Protein AF-0000000074036334 (afdb_homodimer)

Foldseek 3Di:
DDDDPVNCVLVVNDDFQWQDDDPFWTKGADPDDPAPGKIKIATPDWAQFCVCVVVDDPVNVVVSVVRVVVSCVSVVFVPPHWDWDWADDVVSPDDGRTTIIITHGDDDDDPPPD/DDDDPVNCVLVVNDDFQWQDDDPFWTKGADPDDPAPGKIKIATPDWAQFCVCVVVDDPVNVVVSVVRVVVSCVSVVFVPPHWDWDWADDVVSPDDGRTTIIITHGDDDDDPPPD

Nearest PDB structures (foldseek):
  6d6j-assembly1_A  TM=9.407E-01  e=6.449E-11  Legionella pneumophila subsp. pneumophila str. Philadelphia 1
  3n1s-assembly1_B  TM=8.755E-01  e=3.367E-11  Escherichia coli
  3n1t-assembly2_E  TM=8.737E-01  e=5.092E-11  Escherichia coli
  5uvm-assembly1_A  TM=9.227E-01  e=1.762E-09  Acetivibrio thermocellus DSM 1313
  4egu-assembly1_B  TM=9.080E-01  e=1.312E-09  Clostridioides difficile 630

Secondary structure (DSSP, 8-state):
----HHHHHHTTSS---EEEE-SSEEEEE-SS-SSSEEEEEEESS--S-GGGGGGS-HHHHHHHHHHHHHHHHHTT-TTT-EEEEEEESTTTT--SSS--EEEEESS---SS--/----HHHHHHTTSS---EEEE-SSEEEEE-SS-SSSEEEEEEESS--S-GGGGGGS-HHHHHHHHHHHHHHHHHTT-TTT-EEEEEEESTTTT--SSS--EEEEESSPPPSS--

Structure (mmCIF, N/CA/C/O backbone):
data_AF-0000000074036334-model_v1
#
loop_
_entity.id
_entity.type
_entity.pdbx_description
1 polymer 'Histidine triad (HIT) family protein'
#
loop_
_atom_site.group_PDB
_atom_site.id
_atom_site.type_symbol
_atom_site.label_atom_id
_atom_site.label_alt_id
_atom_site.label_comp_id
_atom_site.label_asym_id
_atom_site.label_entity_id
_atom_site.label_seq_id
_atom_site.pdbx_PDB_ins_code
_atom_site.Cartn_x
_atom_site.Cartn_y
_atom_site.Cartn_z
_atom_site.occupancy
_atom_site.B_iso_or_equiv
_atom_site.auth_seq_id
_atom_site.auth_comp_id
_atom_site.auth_asym_id
_atom_site.auth_atom_id
_atom_site.pdbx_PDB_model_num
ATOM 1 N N . MET A 1 1 ? -15.57 17.172 4.422 1 66.38 1 MET A N 1
ATOM 2 C CA . MET A 1 1 ? -14.664 16.453 5.324 1 66.38 1 MET A CA 1
ATOM 3 C C . MET A 1 1 ? -13.93 17.422 6.238 1 66.38 1 MET A C 1
ATOM 5 O O . MET A 1 1 ? -13.633 18.562 5.84 1 66.38 1 MET A O 1
ATOM 9 N N . GLU A 1 2 ? -13.805 16.984 7.453 1 87.06 2 GLU A N 1
ATOM 10 C CA . GLU A 1 2 ? -13.141 17.875 8.406 1 87.06 2 GLU A CA 1
ATOM 11 C C . GLU A 1 2 ? -11.656 18.016 8.094 1 87.06 2 GLU A C 1
ATOM 13 O O . GLU A 1 2 ? -11.031 17.078 7.582 1 87.06 2 GLU A O 1
ATOM 18 N N . GLU A 1 3 ? -11.211 19.203 8.234 1 94.56 3 GLU A N 1
ATOM 19 C CA . GLU A 1 3 ? -9.805 19.5 8.008 1 94.56 3 GLU A CA 1
ATOM 20 C C . GLU A 1 3 ? -8.906 18.672 8.922 1 94.56 3 GLU A C 1
ATOM 22 O O . GLU A 1 3 ? -9.211 18.516 10.109 1 94.56 3 GLU A O 1
ATOM 27 N N . THR A 1 4 ? -7.852 18.109 8.414 1 95.69 4 THR A N 1
ATOM 28 C CA . THR A 1 4 ? -6.898 17.328 9.195 1 95.69 4 THR A CA 1
ATOM 29 C C . THR A 1 4 ? -5.535 18.016 9.234 1 95.69 4 THR A C 1
ATOM 31 O O . THR A 1 4 ? -5.328 19.031 8.562 1 95.69 4 THR A O 1
ATOM 34 N N . LEU A 1 5 ? -4.664 17.469 10.031 1 95.19 5 LEU A N 1
ATOM 35 C CA . LEU A 1 5 ? -3.299 17.969 10.094 1 95.19 5 LEU A CA 1
ATOM 36 C C . LEU A 1 5 ? -2.641 17.922 8.719 1 95.19 5 LEU A C 1
ATOM 38 O O . LEU A 1 5 ? -1.867 18.828 8.367 1 95.19 5 LEU A O 1
ATOM 42 N N . PHE A 1 6 ? -3.012 16.969 7.902 1 96.81 6 PHE A N 1
ATOM 43 C CA . PHE A 1 6 ? -2.406 16.812 6.586 1 96.81 6 PHE A CA 1
ATOM 44 C C . PHE A 1 6 ? -2.822 17.938 5.656 1 96.81 6 PHE A C 1
ATOM 46 O O . PHE A 1 6 ? -2.02 18.422 4.855 1 96.81 6 PHE A O 1
ATOM 53 N N . ASP A 1 7 ? -4.043 18.312 5.777 1 97.19 7 ASP A N 1
ATOM 54 C CA . ASP A 1 7 ? -4.492 19.469 5.012 1 97.19 7 ASP A CA 1
ATOM 55 C C . ASP A 1 7 ? -3.621 20.688 5.301 1 97.19 7 ASP A C 1
ATOM 57 O O . ASP A 1 7 ? -3.256 21.422 4.383 1 97.19 7 ASP A O 1
ATOM 61 N N . ARG A 1 8 ? -3.336 20.812 6.531 1 97.31 8 ARG A N 1
ATOM 62 C CA . ARG A 1 8 ? -2.59 21.984 6.969 1 97.31 8 ARG A CA 1
ATOM 63 C C . ARG A 1 8 ? -1.126 21.891 6.547 1 97.31 8 ARG A C 1
ATOM 65 O O . ARG A 1 8 ? -0.498 22.906 6.234 1 97.31 8 ARG A O 1
ATOM 72 N N . ILE A 1 9 ? -0.591 20.734 6.574 1 97.12 9 ILE A N 1
ATOM 73 C CA . ILE A 1 9 ? 0.775 20.531 6.105 1 97.12 9 ILE A CA 1
ATOM 74 C C . ILE A 1 9 ? 0.859 20.828 4.609 1 97.12 9 ILE A C 1
ATOM 76 O O . ILE A 1 9 ? 1.763 21.531 4.164 1 97.12 9 ILE A O 1
ATOM 80 N N . ILE A 1 10 ? -0.124 20.344 3.822 1 96.62 10 ILE A N 1
ATOM 81 C CA . ILE A 1 10 ? -0.17 20.547 2.379 1 96.62 10 ILE A CA 1
ATOM 82 C C . ILE A 1 10 ? -0.289 22.047 2.074 1 96.62 10 ILE A C 1
ATOM 84 O O . ILE A 1 10 ? 0.348 22.547 1.146 1 96.62 10 ILE A O 1
ATOM 88 N N . ALA A 1 11 ? -0.965 22.766 2.896 1 96.25 11 ALA A N 1
ATOM 89 C CA . ALA A 1 11 ? -1.202 24.203 2.709 1 96.25 11 ALA A CA 1
ATOM 90 C C . ALA A 1 11 ? -0.049 25.031 3.275 1 96.25 11 ALA A C 1
ATOM 92 O O . ALA A 1 11 ? -0.05 26.25 3.174 1 96.25 11 ALA A O 1
ATOM 93 N N . ARG A 1 12 ? 0.875 24.453 3.883 1 96.38 12 ARG A N 1
ATOM 94 C CA . ARG A 1 12 ? 2.051 25.094 4.465 1 96.38 12 ARG A CA 1
ATOM 95 C C . ARG A 1 12 ? 1.671 25.938 5.676 1 96.38 12 ARG A C 1
ATOM 97 O O . ARG A 1 12 ? 2.32 26.938 5.965 1 96.38 12 ARG A O 1
ATOM 104 N N . GLU A 1 13 ? 0.616 25.5 6.273 1 97.19 13 GLU A N 1
ATOM 105 C CA . GLU A 1 13 ? 0.191 26.172 7.5 1 97.19 13 GLU A CA 1
ATOM 106 C C . GLU A 1 13 ? 0.858 25.547 8.727 1 97.19 13 GLU A C 1
ATOM 108 O O . GLU A 1 13 ? 0.936 26.172 9.781 1 97.19 13 GLU A O 1
ATOM 113 N N . LEU A 1 14 ? 1.23 24.344 8.742 1 96.81 14 LEU A N 1
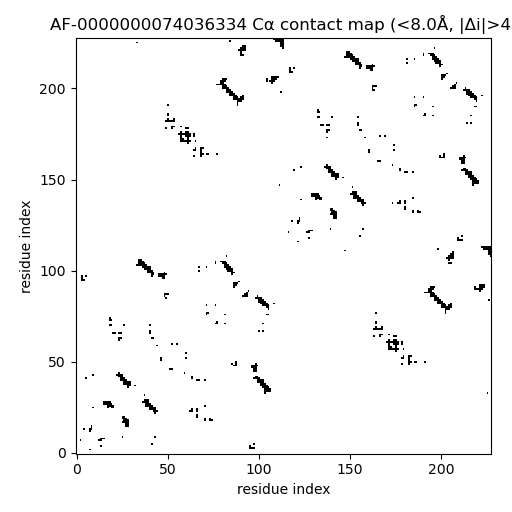ATOM 114 C CA . LEU A 1 14 ? 1.987 23.641 9.773 1 96.81 14 LEU A CA 1
ATOM 115 C C . LEU A 1 14 ? 3.332 23.172 9.227 1 96.81 14 LEU A C 1
ATOM 117 O O . LEU A 1 14 ? 3.426 22.75 8.07 1 96.81 14 LEU A O 1
ATOM 121 N N . PRO A 1 15 ? 4.273 23.312 10.125 1 96.5 15 PRO A N 1
ATOM 122 C CA . PRO A 1 15 ? 5.586 22.844 9.672 1 96.5 15 PRO A CA 1
ATOM 123 C C . PRO A 1 15 ? 5.664 21.328 9.57 1 96.5 15 PRO A C 1
ATOM 125 O O . PRO A 1 15 ? 5.004 20.625 10.344 1 96.5 15 PRO A O 1
ATOM 128 N N . ALA A 1 16 ? 6.43 20.781 8.656 1 97.44 16 ALA A N 1
ATOM 129 C CA . ALA A 1 16 ? 6.773 19.375 8.492 1 97.44 16 ALA A CA 1
ATOM 130 C C . ALA A 1 16 ? 8.148 19.219 7.848 1 97.44 16 ALA A C 1
ATOM 132 O O . ALA A 1 16 ? 8.609 20.109 7.141 1 97.44 16 ALA A O 1
ATOM 133 N N . ASP A 1 17 ? 8.828 18.156 8.172 1 98.31 17 ASP A N 1
ATOM 134 C CA . ASP A 1 17 ? 10.094 17.844 7.512 1 98.31 17 ASP A CA 1
ATOM 135 C C . ASP A 1 17 ? 9.852 17.203 6.141 1 98.31 17 ASP A C 1
ATOM 137 O O . ASP A 1 17 ? 9.93 15.984 5.992 1 98.31 17 ASP A O 1
ATOM 141 N N . ILE A 1 18 ? 9.602 18.078 5.145 1 98.62 18 ILE A N 1
ATOM 142 C CA . ILE A 1 18 ? 9.266 17.625 3.797 1 98.62 18 ILE A CA 1
ATOM 143 C C . ILE A 1 18 ? 10.508 17.094 3.102 1 98.62 18 ILE A C 1
ATOM 145 O O . ILE A 1 18 ? 11.531 17.781 3.033 1 98.62 18 ILE A O 1
ATOM 149 N N . VAL A 1 19 ? 10.367 15.93 2.543 1 98.81 19 VAL A N 1
ATOM 150 C CA . VAL A 1 19 ? 11.539 15.305 1.938 1 98.81 19 VAL A CA 1
ATOM 151 C C . VAL A 1 19 ? 11.336 15.172 0.43 1 98.81 19 VAL A C 1
ATOM 153 O O . VAL A 1 19 ? 12.289 14.914 -0.311 1 98.81 19 VAL A O 1
ATOM 156 N N . PHE A 1 20 ? 10.117 15.289 0.002 1 98.81 20 PHE A N 1
ATOM 157 C CA . PHE A 1 20 ? 9.781 15.227 -1.414 1 98.81 20 PHE A CA 1
ATOM 158 C C . PHE A 1 20 ? 8.422 15.859 -1.672 1 98.81 20 PHE A C 1
ATOM 160 O O . PHE A 1 20 ? 7.508 15.742 -0.851 1 98.81 20 PHE A O 1
ATOM 167 N N . GLU A 1 21 ? 8.281 16.562 -2.732 1 98.31 21 GLU A N 1
ATOM 168 C CA . GLU A 1 21 ? 6.961 17.031 -3.158 1 98.31 21 GLU A CA 1
ATOM 169 C C . GLU A 1 21 ? 6.926 17.297 -4.66 1 98.31 21 GLU A C 1
ATOM 171 O O . GLU A 1 21 ? 7.957 17.609 -5.262 1 98.31 21 GLU A O 1
ATOM 176 N N . ASN A 1 22 ? 5.852 17.094 -5.242 1 97.88 22 ASN A N 1
ATOM 177 C CA . ASN A 1 22 ? 5.547 17.516 -6.602 1 97.88 22 ASN A CA 1
ATOM 178 C C . ASN A 1 22 ? 4.102 18 -6.73 1 97.88 22 ASN A C 1
ATOM 180 O O . ASN A 1 22 ? 3.479 18.375 -5.738 1 97.88 22 ASN A O 1
ATOM 184 N N . ASP A 1 23 ? 3.561 18.047 -7.941 1 97.31 23 ASP A N 1
ATOM 185 C CA . ASP A 1 23 ? 2.229 18.594 -8.156 1 97.31 23 ASP A CA 1
ATOM 186 C C . ASP A 1 23 ? 1.148 17.672 -7.609 1 97.31 23 ASP A C 1
ATOM 188 O O . ASP A 1 23 ? -0.002 18.078 -7.434 1 97.31 23 ASP A O 1
ATOM 192 N N . GLN A 1 24 ? 1.544 16.469 -7.191 1 98 24 GLN A N 1
ATOM 193 C CA . GLN A 1 24 ? 0.513 15.477 -6.891 1 98 24 GLN A CA 1
ATOM 194 C C . GLN A 1 24 ? 0.594 15.023 -5.434 1 98 24 GLN A C 1
ATOM 196 O O . GLN A 1 24 ? -0.407 14.602 -4.852 1 98 24 GLN A O 1
ATOM 201 N N . VAL A 1 25 ? 1.843 15.117 -4.875 1 98.75 25 VAL A N 1
ATOM 202 C CA . VAL A 1 25 ? 1.982 14.562 -3.531 1 98.75 25 VAL A CA 1
ATOM 203 C C . VAL A 1 25 ? 2.918 15.445 -2.705 1 98.75 25 VAL A C 1
ATOM 205 O O . VAL A 1 25 ? 3.678 16.25 -3.26 1 98.75 25 VAL A O 1
ATOM 208 N N . VAL A 1 26 ? 2.748 15.32 -1.418 1 98.81 26 VAL A N 1
ATOM 209 C CA . VAL A 1 26 ? 3.695 15.82 -0.431 1 98.81 26 VAL A CA 1
ATOM 210 C C . VAL A 1 26 ? 4.16 14.68 0.471 1 98.81 26 VAL A C 1
ATOM 212 O O . VAL A 1 26 ? 3.348 13.875 0.928 1 98.81 26 VAL A O 1
ATOM 215 N N . ALA A 1 27 ? 5.461 14.547 0.688 1 98.94 27 ALA A N 1
ATOM 216 C CA . ALA A 1 27 ? 6.039 13.523 1.552 1 98.94 27 ALA A CA 1
ATOM 217 C C . ALA A 1 27 ? 6.84 14.148 2.689 1 98.94 27 ALA A C 1
ATOM 219 O O . ALA A 1 27 ? 7.645 15.055 2.461 1 98.94 27 ALA A O 1
ATOM 220 N N . PHE A 1 28 ? 6.605 13.672 3.863 1 98.88 28 PHE A N 1
ATOM 221 C CA . PHE A 1 28 ? 7.289 14.25 5.016 1 98.88 28 PHE A CA 1
ATOM 222 C C . PHE A 1 28 ? 7.559 13.18 6.07 1 98.88 28 PHE A C 1
ATOM 224 O O . PHE A 1 28 ? 6.875 12.156 6.117 1 98.88 28 PHE A O 1
ATOM 231 N N . ARG A 1 29 ? 8.555 13.383 6.887 1 98.81 29 ARG A N 1
ATOM 232 C CA . ARG A 1 29 ? 8.969 12.406 7.887 1 98.81 29 ARG A CA 1
ATOM 233 C C . ARG A 1 29 ? 7.953 12.328 9.023 1 98.81 29 ARG A C 1
ATOM 235 O O . ARG A 1 29 ? 7.445 13.352 9.484 1 98.81 29 ARG A O 1
ATOM 242 N N . ASP A 1 30 ? 7.656 11.133 9.375 1 98.31 30 ASP A N 1
ATOM 243 C CA . ASP A 1 30 ? 6.809 10.953 10.547 1 98.31 30 ASP A CA 1
ATOM 244 C C . ASP A 1 30 ? 7.512 11.43 11.812 1 98.31 30 ASP A C 1
ATOM 246 O O . ASP A 1 30 ? 8.703 11.18 12 1 98.31 30 ASP A O 1
ATOM 250 N N . ILE A 1 31 ? 6.852 12.023 12.648 1 96.69 31 ILE A N 1
ATOM 251 C CA . ILE A 1 31 ? 7.441 12.594 13.859 1 96.69 31 ILE A CA 1
ATOM 252 C C . ILE A 1 31 ? 7.629 11.5 14.906 1 96.69 31 ILE A C 1
ATOM 254 O O . ILE A 1 31 ? 8.344 11.703 15.891 1 96.69 31 ILE A O 1
ATOM 258 N N . ASN A 1 32 ? 6.938 10.383 14.867 1 97.25 32 ASN A N 1
ATOM 259 C CA . ASN A 1 32 ? 7.109 9.195 15.695 1 97.25 32 ASN A CA 1
ATOM 260 C C . ASN A 1 32 ? 7.543 7.992 14.867 1 97.25 32 ASN A C 1
ATOM 262 O O . ASN A 1 32 ? 6.797 7.023 14.734 1 97.25 32 ASN A O 1
ATOM 266 N N . PRO A 1 33 ? 8.734 8.008 14.438 1 98.38 33 PRO A N 1
ATOM 267 C CA . PRO A 1 33 ? 9.18 6.992 13.477 1 98.38 33 PRO A CA 1
ATOM 268 C C . PRO A 1 33 ? 9.148 5.578 14.055 1 98.38 33 PRO A C 1
ATOM 270 O O . PRO A 1 33 ? 9.523 5.375 15.211 1 98.38 33 PRO A O 1
ATOM 273 N N . GLN A 1 34 ? 8.656 4.637 13.273 1 98.44 34 GLN A N 1
ATOM 274 C CA . GLN A 1 34 ? 8.594 3.223 13.625 1 98.44 34 GLN A CA 1
ATOM 275 C C . GLN A 1 34 ? 9.727 2.439 12.969 1 98.44 34 GLN A C 1
ATOM 277 O O . GLN A 1 34 ? 9.797 1.217 13.102 1 98.44 34 GLN A O 1
ATOM 282 N N . ALA A 1 35 ? 10.594 3.029 12.195 1 98.38 35 ALA A N 1
ATOM 283 C CA . ALA A 1 35 ? 11.805 2.551 11.531 1 98.38 35 ALA A CA 1
ATOM 284 C C . ALA A 1 35 ? 12.789 3.693 11.297 1 98.38 35 ALA A C 1
ATOM 286 O O . ALA A 1 35 ? 12.43 4.867 11.414 1 98.38 35 ALA A O 1
ATOM 287 N N . PRO A 1 36 ? 14.062 3.389 10.977 1 98.56 36 PRO A N 1
ATOM 288 C CA . PRO A 1 36 ? 15.016 4.469 10.727 1 98.56 36 PRO A CA 1
ATOM 289 C C . PRO A 1 36 ? 14.531 5.449 9.656 1 98.56 36 PRO A C 1
ATOM 291 O O . PRO A 1 36 ? 14.781 6.652 9.766 1 98.56 36 PRO A O 1
ATOM 294 N N . VAL A 1 37 ? 13.922 4.941 8.672 1 98.75 37 VAL A N 1
ATOM 295 C CA . VAL A 1 37 ? 13.203 5.762 7.699 1 98.75 37 VAL A CA 1
ATOM 296 C C . VAL A 1 37 ? 11.703 5.512 7.832 1 98.75 37 VAL A C 1
ATOM 298 O O . VAL A 1 37 ? 11.242 4.375 7.703 1 98.75 37 VAL A O 1
ATOM 301 N N . HIS A 1 38 ? 11 6.445 8.188 1 98.94 38 HIS A N 1
ATOM 302 C CA . HIS A 1 38 ? 9.539 6.426 8.227 1 98.94 38 HIS A CA 1
ATOM 303 C C . HIS A 1 38 ? 8.961 7.73 7.691 1 98.94 38 HIS A C 1
ATOM 305 O O . HIS A 1 38 ? 8.977 8.75 8.383 1 98.94 38 HIS A O 1
ATOM 311 N N . VAL A 1 39 ? 8.484 7.699 6.523 1 98.94 39 VAL A N 1
ATOM 312 C CA . VAL A 1 39 ? 8.008 8.867 5.785 1 98.94 39 VAL A CA 1
ATOM 313 C C . VAL A 1 39 ? 6.559 8.656 5.363 1 98.94 39 VAL A C 1
ATOM 315 O O . VAL A 1 39 ? 6.18 7.555 4.957 1 98.94 39 VAL A O 1
ATOM 318 N N . LEU A 1 40 ? 5.766 9.648 5.48 1 98.94 40 LEU A N 1
ATOM 319 C CA . LEU A 1 40 ? 4.383 9.648 5.012 1 98.94 40 LEU A CA 1
ATOM 320 C C . LEU A 1 40 ? 4.27 10.32 3.648 1 98.94 40 LEU A C 1
ATOM 322 O O . LEU A 1 40 ? 4.809 11.406 3.439 1 98.94 40 LEU A O 1
ATOM 326 N N . VAL A 1 41 ? 3.664 9.695 2.732 1 98.94 41 VAL A N 1
ATOM 327 C CA . VAL A 1 41 ? 3.334 10.312 1.451 1 98.94 41 VAL A CA 1
ATOM 328 C C . VAL A 1 41 ? 1.833 10.578 1.375 1 98.94 41 VAL A C 1
ATOM 330 O O . VAL A 1 41 ? 1.025 9.656 1.523 1 98.94 41 VAL A O 1
ATOM 333 N N . VAL A 1 42 ? 1.466 11.828 1.085 1 98.75 42 VAL A N 1
ATOM 334 C CA . VAL A 1 42 ? 0.078 12.281 1.081 1 98.75 42 VAL A CA 1
ATOM 335 C C . VAL A 1 42 ? -0.259 12.906 -0.271 1 98.75 42 VAL A C 1
ATOM 337 O O . VAL A 1 42 ? 0.458 13.789 -0.75 1 98.75 42 VAL A O 1
ATOM 340 N N . PRO A 1 43 ? -1.355 12.422 -0.902 1 98.69 43 PRO A N 1
ATOM 341 C CA . PRO A 1 43 ? -1.758 13.102 -2.139 1 98.69 43 PRO A CA 1
ATOM 342 C C . PRO A 1 43 ? -2.4 14.461 -1.887 1 98.69 43 PRO A C 1
ATOM 344 O O . PRO A 1 43 ? -3.088 14.648 -0.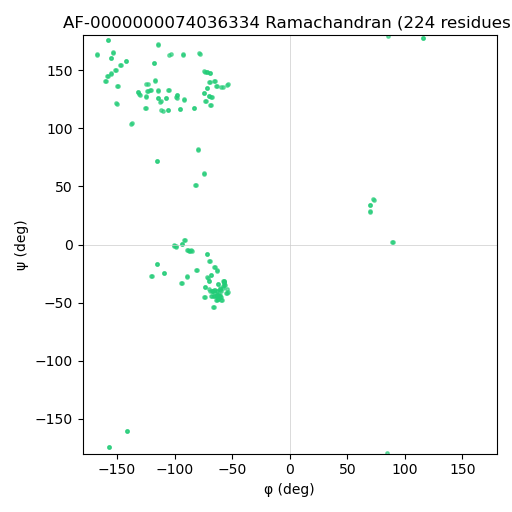88 1 98.69 43 PRO A O 1
ATOM 347 N N . ARG A 1 44 ? -2.193 15.367 -2.855 1 97.88 44 ARG A N 1
ATOM 348 C CA . ARG A 1 44 ? -2.838 16.672 -2.771 1 97.88 44 ARG A CA 1
ATOM 349 C C . ARG A 1 44 ? -4.336 16.562 -3.029 1 97.88 44 ARG A C 1
ATOM 351 O O . ARG A 1 44 ? -5.113 17.406 -2.576 1 97.88 44 ARG A O 1
ATOM 358 N N . THR A 1 45 ? -4.766 15.578 -3.795 1 97.31 45 THR A N 1
ATOM 359 C CA . THR A 1 45 ? -6.184 15.273 -3.961 1 97.31 45 THR A CA 1
ATOM 360 C C . THR A 1 45 ? -6.742 14.602 -2.709 1 97.31 45 THR A C 1
ATOM 362 O O . THR A 1 45 ? -6.258 13.547 -2.293 1 97.31 45 THR A O 1
ATOM 365 N N . ARG A 1 46 ? -7.766 15.188 -2.154 1 96.12 46 ARG A N 1
ATOM 366 C CA . ARG A 1 46 ? -8.328 14.703 -0.9 1 96.12 46 ARG A CA 1
ATOM 367 C C . ARG A 1 46 ? -9.031 13.359 -1.103 1 96.12 46 ARG A C 1
ATOM 369 O O . ARG A 1 46 ? -9.875 13.227 -1.99 1 96.12 46 ARG A O 1
ATOM 376 N N . MET A 1 47 ? -8.672 12.406 -0.303 1 96.69 47 MET A N 1
ATOM 377 C CA . MET A 1 47 ? -9.258 11.078 -0.184 1 96.69 47 MET A CA 1
ATOM 378 C C . MET A 1 47 ? -9.133 10.555 1.242 1 96.69 47 MET A C 1
ATOM 380 O O . MET A 1 47 ? -8.07 10.672 1.86 1 96.69 47 MET A O 1
ATOM 384 N N . GLN A 1 48 ? -10.141 10 1.716 1 96.69 48 GLN A N 1
ATOM 385 C CA . GLN A 1 48 ? -10.109 9.594 3.117 1 96.69 48 GLN A CA 1
ATOM 386 C C . GLN A 1 48 ? -9.234 8.359 3.311 1 96.69 48 GLN A C 1
ATOM 388 O O . GLN A 1 48 ? -8.523 8.242 4.312 1 96.69 48 GLN A O 1
ATOM 393 N N . SER A 1 49 ? -9.367 7.379 2.484 1 98.31 49 SER A N 1
ATOM 394 C CA . SER A 1 49 ? -8.617 6.129 2.553 1 98.31 49 SER A CA 1
ATOM 395 C C . SER A 1 49 ? -8.586 5.426 1.2 1 98.31 49 SER A C 1
ATOM 397 O O . SER A 1 49 ? -9.203 5.891 0.24 1 98.31 49 SER A O 1
ATOM 399 N N . ILE A 1 50 ? -7.863 4.344 1.139 1 98.5 50 ILE A N 1
ATOM 400 C CA . ILE A 1 50 ? -7.742 3.586 -0.102 1 98.5 50 ILE A CA 1
ATOM 401 C C . ILE A 1 50 ? -9.102 2.996 -0.483 1 98.5 50 ILE A C 1
ATOM 403 O O . ILE A 1 50 ? -9.344 2.699 -1.653 1 98.5 50 ILE A O 1
ATOM 407 N N . ALA A 1 51 ? -10.023 2.879 0.435 1 98.25 51 ALA A N 1
ATOM 408 C CA . ALA A 1 51 ? -11.359 2.344 0.179 1 98.25 51 ALA A CA 1
ATOM 409 C C . ALA A 1 51 ? -12.125 3.221 -0.812 1 98.25 51 ALA A C 1
ATOM 411 O O . ALA A 1 51 ? -13.039 2.748 -1.49 1 98.25 51 ALA A O 1
ATOM 412 N N . GLU A 1 52 ? -11.719 4.441 -0.928 1 97.69 52 GLU A N 1
ATOM 413 C CA . GLU A 1 52 ? -12.398 5.391 -1.801 1 97.69 52 GLU A CA 1
ATOM 414 C C . GLU A 1 52 ? -11.789 5.398 -3.199 1 97.69 52 GLU A C 1
ATOM 416 O O . GLU A 1 52 ? -12.188 6.195 -4.051 1 97.69 52 GLU A O 1
ATOM 421 N N . ALA A 1 53 ? -10.844 4.547 -3.438 1 98 53 ALA A N 1
ATOM 422 C CA . ALA A 1 53 ? -10.07 4.602 -4.676 1 98 53 ALA A CA 1
ATOM 423 C C . ALA A 1 53 ? -10.984 4.527 -5.898 1 98 53 ALA A C 1
ATOM 425 O O . ALA A 1 53 ? -10.734 5.195 -6.906 1 98 53 ALA A O 1
ATOM 426 N N . SER A 1 54 ? -12.055 3.771 -5.809 1 96.38 54 SER A N 1
ATOM 427 C CA . SER A 1 54 ? -12.93 3.566 -6.965 1 96.38 54 SER A CA 1
ATOM 428 C C . SER A 1 54 ? -13.68 4.844 -7.32 1 96.38 54 SER A C 1
ATOM 430 O O . SER A 1 54 ? -14.25 4.949 -8.406 1 96.38 54 SER A O 1
ATOM 432 N N . LYS A 1 55 ? -13.688 5.82 -6.418 1 97.62 55 LYS A N 1
ATOM 433 C CA . LYS A 1 55 ? -14.383 7.082 -6.645 1 97.62 55 LYS A CA 1
ATOM 434 C C . LYS A 1 55 ? -13.484 8.094 -7.344 1 97.62 55 LYS A C 1
ATOM 436 O O . LYS A 1 55 ? -13.93 9.18 -7.711 1 97.62 55 LYS A O 1
ATOM 441 N N . HIS A 1 56 ? -12.234 7.742 -7.555 1 98.25 56 HIS A N 1
ATOM 442 C CA . HIS A 1 56 ? -11.266 8.664 -8.133 1 98.25 56 HIS A CA 1
ATOM 443 C C . HIS A 1 56 ? -10.734 8.133 -9.461 1 98.25 56 HIS A C 1
ATOM 445 O O . HIS A 1 56 ? -10.766 6.93 -9.711 1 98.25 56 HIS A O 1
ATOM 451 N N . SER A 1 57 ? -10.242 9.008 -10.32 1 98.12 57 SER A N 1
ATOM 452 C CA . SER A 1 57 ? -9.734 8.602 -11.625 1 98.12 57 SER A CA 1
ATOM 453 C C . SER A 1 57 ? -8.438 7.797 -11.492 1 98.12 57 SER A C 1
ATOM 455 O O . SER A 1 57 ? -7.633 8.062 -10.594 1 98.12 57 SER A O 1
ATOM 457 N N . PRO A 1 58 ? -8.242 6.852 -12.422 1 98.19 58 PRO A N 1
ATOM 458 C CA . PRO A 1 58 ? -6.984 6.102 -12.406 1 98.19 58 PRO A CA 1
ATOM 459 C C . PRO A 1 58 ? -5.758 7.008 -12.508 1 98.19 58 PRO A C 1
ATOM 461 O O . PRO A 1 58 ? -4.711 6.707 -11.93 1 98.19 58 PRO A O 1
ATOM 464 N N . GLU A 1 59 ? -5.922 8.102 -13.227 1 98.19 59 GLU A N 1
ATOM 465 C CA . GLU A 1 59 ? -4.812 9.031 -13.406 1 98.19 59 GLU A CA 1
ATOM 466 C C . GLU A 1 59 ? -4.371 9.625 -12.07 1 98.19 59 GLU A C 1
ATOM 468 O O . GLU A 1 59 ? -3.174 9.695 -11.789 1 98.19 59 GLU A O 1
ATOM 473 N N . VAL A 1 60 ? -5.305 9.992 -11.281 1 98.31 60 VAL A N 1
ATOM 474 C CA . VAL A 1 60 ? -5.027 10.602 -9.984 1 98.31 60 VAL A CA 1
ATOM 475 C C . VAL A 1 60 ? -4.402 9.562 -9.047 1 98.31 60 VAL A C 1
ATOM 477 O O . VAL A 1 60 ? -3.396 9.844 -8.391 1 98.31 60 VAL A O 1
ATOM 480 N N . LEU A 1 61 ? -4.965 8.383 -9.047 1 98.75 61 LEU A N 1
ATOM 481 C CA . LEU A 1 61 ? -4.469 7.312 -8.188 1 98.75 61 LEU A CA 1
ATOM 482 C C . LEU A 1 61 ? -3.064 6.891 -8.602 1 98.75 61 LEU A C 1
ATOM 484 O O . LEU A 1 61 ? -2.203 6.668 -7.746 1 98.75 61 LEU A O 1
ATOM 488 N N . GLY A 1 62 ? -2.914 6.766 -9.906 1 98.81 62 GLY A N 1
ATOM 489 C CA . GLY A 1 62 ? -1.611 6.367 -10.414 1 98.81 62 GLY A CA 1
ATOM 490 C C . GLY A 1 62 ? -0.518 7.375 -10.102 1 98.81 62 GLY A C 1
ATOM 491 O O . GLY A 1 62 ? 0.613 6.992 -9.797 1 98.81 62 GLY A O 1
ATOM 492 N N . ALA A 1 63 ? -0.838 8.648 -10.211 1 98.62 63 ALA A N 1
ATOM 493 C CA . ALA A 1 63 ? 0.115 9.695 -9.859 1 98.62 63 ALA A CA 1
ATOM 494 C C . ALA A 1 63 ? 0.523 9.602 -8.391 1 98.62 63 ALA A C 1
ATOM 496 O O . ALA A 1 63 ? 1.68 9.859 -8.047 1 98.62 63 ALA A O 1
ATOM 497 N N . PHE A 1 64 ? -0.423 9.266 -7.555 1 98.81 64 PHE A N 1
ATOM 498 C CA . PHE A 1 64 ? -0.148 9.055 -6.137 1 98.81 64 PHE A CA 1
ATOM 499 C C . PHE A 1 64 ?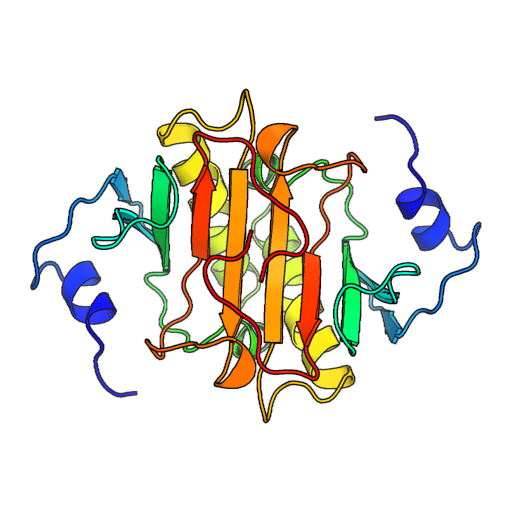 0.862 7.934 -5.945 1 98.81 64 PHE A C 1
ATOM 501 O O . PHE A 1 64 ? 1.85 8.094 -5.223 1 98.81 64 PHE A O 1
ATOM 508 N N . VAL A 1 65 ? 0.702 6.809 -6.66 1 98.88 65 VAL A N 1
ATOM 509 C CA . VAL A 1 65 ? 1.59 5.656 -6.562 1 98.88 65 VAL A CA 1
ATOM 510 C C . VAL A 1 65 ? 2.973 6.02 -7.098 1 98.88 65 VAL A C 1
ATOM 512 O O . VAL A 1 65 ? 3.99 5.633 -6.52 1 98.88 65 VAL A O 1
ATOM 515 N N . GLN A 1 66 ? 3.002 6.777 -8.18 1 98.88 66 GLN A N 1
ATOM 516 C CA . GLN A 1 66 ? 4.281 7.242 -8.703 1 98.88 66 GLN A CA 1
ATOM 517 C C . GLN A 1 66 ? 5.008 8.117 -7.684 1 98.88 66 GLN A C 1
ATOM 519 O O . GLN A 1 66 ? 6.223 7.996 -7.512 1 98.88 66 GLN A O 1
ATOM 524 N N . GLY A 1 67 ? 4.281 9.023 -7.035 1 98.81 67 GLY A N 1
ATOM 525 C CA . GLY A 1 67 ? 4.871 9.852 -5.996 1 98.81 67 GLY A CA 1
ATOM 526 C C . GLY A 1 67 ? 5.477 9.047 -4.859 1 98.81 6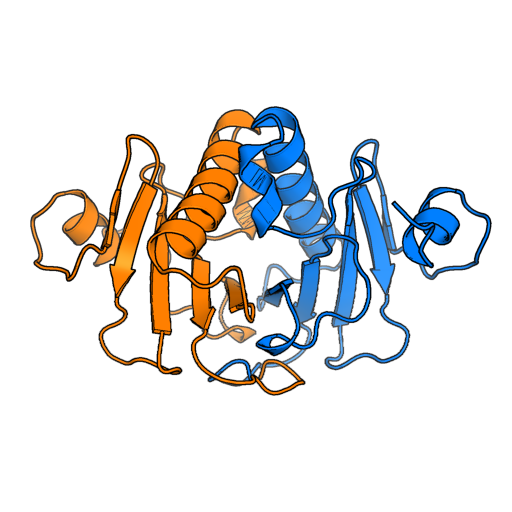7 GLY A C 1
ATOM 527 O O . GLY A 1 67 ? 6.52 9.414 -4.32 1 98.81 67 GLY A O 1
ATOM 528 N N . ILE A 1 68 ? 4.844 7.926 -4.508 1 98.88 68 ILE A N 1
ATOM 529 C CA . ILE A 1 68 ? 5.355 7.039 -3.469 1 98.88 68 ILE A CA 1
A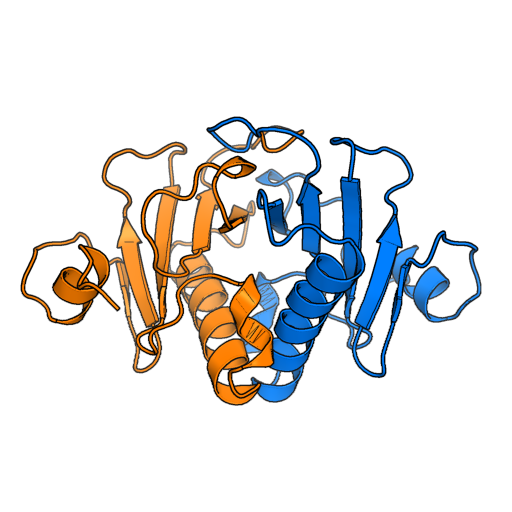TOM 530 C C . ILE A 1 68 ? 6.695 6.457 -3.902 1 98.88 68 ILE A C 1
ATOM 532 O O . ILE A 1 68 ? 7.672 6.496 -3.145 1 98.88 68 ILE A O 1
ATOM 536 N N . ALA A 1 69 ? 6.742 5.965 -5.133 1 98.75 69 ALA A N 1
ATOM 537 C CA . ALA A 1 69 ? 7.973 5.375 -5.66 1 98.75 69 ALA A CA 1
ATOM 538 C C . ALA A 1 69 ? 9.086 6.414 -5.742 1 98.75 69 ALA A C 1
ATOM 540 O O . ALA A 1 69 ? 10.234 6.133 -5.383 1 98.75 69 ALA A O 1
ATOM 541 N N . GLU A 1 70 ? 8.758 7.551 -6.195 1 98.75 70 GLU A N 1
ATOM 542 C CA . GLU A 1 70 ? 9.742 8.625 -6.34 1 98.75 70 GLU A CA 1
ATOM 543 C C . GLU A 1 70 ? 10.266 9.078 -4.984 1 98.75 70 GLU A C 1
ATOM 545 O O . GLU A 1 70 ? 11.445 9.406 -4.848 1 98.75 70 GLU A O 1
ATOM 550 N N . THR A 1 71 ? 9.391 9.148 -4.004 1 98.88 71 THR A N 1
ATOM 551 C CA . THR A 1 71 ? 9.82 9.477 -2.65 1 98.88 71 THR A CA 1
ATOM 552 C C . THR A 1 71 ? 10.844 8.469 -2.141 1 98.88 71 THR A C 1
ATOM 554 O O . THR A 1 71 ? 11.898 8.859 -1.632 1 98.88 71 THR A O 1
ATOM 557 N N . ALA A 1 72 ? 10.547 7.184 -2.305 1 98.81 72 ALA A N 1
ATOM 558 C CA . ALA A 1 72 ? 11.453 6.133 -1.857 1 98.81 72 ALA A CA 1
ATOM 559 C C . ALA A 1 72 ? 12.805 6.238 -2.568 1 98.81 72 ALA A C 1
ATOM 561 O O . ALA A 1 72 ? 13.852 6.027 -1.958 1 98.81 72 ALA A O 1
ATOM 562 N N . GLN A 1 73 ? 12.719 6.555 -3.838 1 98.38 73 GLN A N 1
ATOM 563 C CA . GLN A 1 73 ? 13.938 6.742 -4.621 1 98.38 73 GLN A CA 1
ATOM 564 C C . GLN A 1 73 ? 14.773 7.898 -4.074 1 98.38 73 GLN A C 1
ATOM 566 O O . GLN A 1 73 ? 15.992 7.777 -3.932 1 98.38 73 GLN A O 1
ATOM 571 N N . THR A 1 74 ? 14.117 9.008 -3.814 1 98.31 74 THR A N 1
ATOM 572 C CA . THR A 1 74 ? 14.773 10.195 -3.273 1 98.31 74 THR A CA 1
ATOM 573 C C . THR A 1 74 ? 15.469 9.875 -1.955 1 98.31 74 THR A C 1
ATOM 575 O O . THR A 1 74 ? 16.531 10.422 -1.659 1 98.31 74 THR A O 1
ATOM 578 N N . LEU A 1 75 ? 14.938 8.938 -1.179 1 98.44 75 LEU A N 1
ATOM 579 C CA . LEU A 1 75 ? 15.445 8.578 0.142 1 98.44 75 LEU A CA 1
ATOM 580 C C . LEU A 1 75 ? 16.531 7.512 0.036 1 98.44 75 LEU A C 1
ATOM 582 O O . LEU A 1 75 ? 17.109 7.113 1.045 1 98.44 75 LEU A O 1
ATOM 586 N N . GLY A 1 76 ? 16.75 7.027 -1.179 1 98.06 76 GLY A N 1
ATOM 587 C CA . GLY A 1 76 ? 17.797 6.043 -1.402 1 98.06 76 GLY A CA 1
ATOM 588 C C . GLY A 1 76 ? 17.438 4.668 -0.865 1 98.06 76 GLY A C 1
ATOM 589 O O . GLY A 1 76 ? 18.312 3.953 -0.36 1 98.06 76 GLY A O 1
ATOM 590 N N . LEU A 1 77 ? 16.219 4.234 -0.984 1 98.31 77 LEU A N 1
ATOM 591 C CA . LEU A 1 77 ? 15.773 3.006 -0.334 1 98.31 77 LEU A CA 1
ATOM 592 C C . LEU A 1 77 ? 15.773 1.838 -1.315 1 98.31 77 LEU A C 1
ATOM 594 O O . LEU A 1 77 ? 15.461 0.707 -0.942 1 98.31 77 LEU A O 1
ATOM 598 N N . GLU A 1 78 ? 16.109 2.055 -2.533 1 94.88 78 GLU A N 1
ATOM 599 C CA . GLU A 1 78 ? 15.922 1.067 -3.59 1 94.88 78 GLU A CA 1
ATOM 600 C C . GLU A 1 78 ? 16.875 -0.115 -3.424 1 94.88 78 GLU A C 1
ATOM 602 O O . GLU A 1 78 ? 16.547 -1.238 -3.812 1 94.88 78 GLU A O 1
ATOM 607 N N . GLU A 1 79 ? 18 0.135 -2.9 1 95.06 79 GLU A N 1
ATOM 608 C CA . GLU A 1 79 ? 19.031 -0.904 -2.832 1 95.06 79 GLU A CA 1
ATOM 609 C C . GLU A 1 79 ? 18.609 -2.033 -1.896 1 95.06 79 GLU A C 1
ATOM 611 O O . GLU A 1 79 ? 18.594 -3.201 -2.291 1 95.06 79 GLU A O 1
ATOM 616 N N . ASN A 1 80 ? 18.25 -1.713 -0.672 1 97.5 80 ASN A N 1
ATOM 617 C CA . ASN A 1 80 ? 17.922 -2.73 0.324 1 97.5 80 ASN A CA 1
ATOM 618 C C . ASN A 1 80 ? 16.422 -3.025 0.363 1 97.5 80 ASN A C 1
ATOM 620 O O . ASN A 1 80 ? 16.016 -4.145 0.68 1 97.5 80 ASN A O 1
ATOM 624 N N . GLY A 1 81 ? 15.664 -1.942 0.097 1 98.5 81 GLY A N 1
ATOM 625 C CA . GLY A 1 81 ? 14.227 -2.148 0.061 1 98.5 81 GLY A CA 1
ATOM 626 C C . GLY A 1 81 ? 13.484 -1.392 1.149 1 98.5 81 GLY A C 1
ATOM 627 O O . GLY A 1 81 ? 14.094 -0.641 1.913 1 98.5 81 GLY A O 1
ATOM 628 N N . TYR A 1 82 ? 12.18 -1.496 1.14 1 98.88 82 TYR A N 1
ATOM 629 C CA . TYR A 1 82 ? 11.273 -0.779 2.033 1 98.88 82 TYR A CA 1
ATOM 630 C C . TYR A 1 82 ? 9.867 -1.361 1.969 1 98.88 82 TYR A C 1
ATOM 632 O O . TYR A 1 82 ? 9.57 -2.182 1.099 1 98.88 82 TYR A O 1
ATOM 640 N N . ARG A 1 83 ? 9.086 -1.044 2.912 1 98.88 83 ARG A N 1
ATOM 641 C CA . ARG A 1 83 ? 7.688 -1.452 2.99 1 98.88 83 ARG A CA 1
ATOM 642 C C . ARG A 1 83 ? 6.758 -0.248 2.887 1 98.88 83 ARG A C 1
ATOM 644 O O . ARG A 1 83 ? 7.027 0.801 3.477 1 98.88 83 ARG A O 1
ATOM 651 N N . VAL A 1 84 ? 5.73 -0.308 2.061 1 98.94 84 VAL A N 1
ATOM 652 C CA . VAL A 1 84 ? 4.676 0.697 1.985 1 98.94 84 VAL A CA 1
ATOM 653 C C . VAL A 1 84 ? 3.404 0.162 2.641 1 98.94 84 VAL A C 1
ATOM 655 O O . VAL A 1 84 ? 2.99 -0.97 2.373 1 98.94 84 VAL A O 1
ATOM 658 N N . VAL A 1 85 ? 2.756 0.954 3.502 1 98.94 85 VAL A N 1
ATOM 659 C CA . VAL A 1 85 ? 1.589 0.515 4.262 1 98.94 85 VAL A CA 1
ATOM 660 C C . VAL A 1 85 ? 0.478 1.558 4.148 1 98.94 85 VAL A C 1
ATOM 662 O O . VAL A 1 85 ? 0.73 2.758 4.273 1 98.94 85 VAL A O 1
ATOM 665 N N . PHE A 1 86 ? -0.721 1.152 3.848 1 98.88 86 PHE A N 1
ATOM 666 C CA . PHE A 1 86 ? -1.941 1.942 3.961 1 98.88 86 PHE A CA 1
ATOM 667 C C . PHE A 1 86 ? -2.846 1.388 5.055 1 98.88 86 PHE A C 1
ATOM 669 O O . PHE A 1 86 ? -3.227 0.215 5.02 1 98.88 86 PHE A O 1
ATOM 676 N N . ASN A 1 87 ? -3.197 2.174 6 1 98.81 87 ASN A N 1
ATOM 677 C CA . ASN A 1 87 ? -4.168 1.812 7.027 1 98.81 87 ASN A CA 1
ATOM 678 C C . ASN A 1 87 ? -5.555 2.369 6.711 1 98.81 87 ASN A C 1
ATOM 680 O O . ASN A 1 87 ? -5.699 3.561 6.43 1 98.81 87 ASN A O 1
ATOM 684 N N . THR A 1 88 ? -6.535 1.5 6.711 1 98.75 88 THR A N 1
ATOM 685 C CA . THR A 1 88 ? -7.914 1.9 6.453 1 98.75 88 THR A CA 1
ATOM 686 C C . THR A 1 88 ? -8.828 1.435 7.578 1 98.75 88 THR A C 1
ATOM 688 O O . THR A 1 88 ? -8.961 0.233 7.824 1 98.75 88 THR A O 1
ATOM 691 N N . GLY A 1 89 ? -9.43 2.352 8.266 1 98.38 89 GLY A N 1
ATOM 692 C CA . GLY A 1 89 ? -10.445 2.012 9.258 1 98.38 89 GLY A CA 1
ATOM 693 C C . GLY A 1 89 ? -9.859 1.67 10.609 1 98.38 89 GLY A C 1
ATOM 694 O O . GLY A 1 89 ? -8.648 1.757 10.812 1 98.38 89 GLY A O 1
ATOM 695 N N . LYS A 1 90 ? -10.766 1.354 11.555 1 97.88 90 LYS A N 1
ATOM 696 C CA . LYS A 1 90 ? -10.438 1.229 12.977 1 97.88 90 LYS A CA 1
ATOM 697 C C . LYS A 1 90 ? -9.523 0.029 13.219 1 97.88 90 LYS A C 1
ATOM 699 O O . LYS A 1 90 ? -8.594 0.106 14.023 1 97.88 90 LYS A O 1
ATOM 704 N N . ASP A 1 91 ? -9.734 -1.052 12.578 1 98.19 91 ASP A N 1
ATOM 705 C CA . ASP A 1 91 ? -8.969 -2.266 12.828 1 98.19 91 ASP A CA 1
ATOM 706 C C . ASP A 1 91 ? -7.52 -2.098 12.375 1 98.19 91 ASP A C 1
ATOM 708 O O . ASP A 1 91 ? -6.625 -2.793 12.859 1 98.19 91 ASP A O 1
ATOM 712 N N . ALA A 1 92 ? -7.348 -1.216 11.422 1 98.5 92 ALA A N 1
ATOM 713 C CA . ALA A 1 92 ? -5.992 -0.962 10.938 1 98.5 92 ALA A CA 1
ATOM 714 C C . ALA A 1 92 ? -5.363 0.222 11.672 1 98.5 92 ALA A C 1
ATOM 716 O O . ALA A 1 92 ? -4.25 0.64 11.336 1 98.5 92 ALA A O 1
ATOM 717 N N . LEU A 1 93 ? -6.113 0.823 12.617 1 98.38 93 LEU A N 1
ATOM 718 C CA . LEU A 1 93 ? -5.629 1.9 13.469 1 98.38 93 LEU A CA 1
ATOM 719 C C . LEU A 1 93 ? -5.426 3.182 12.672 1 98.38 93 LEU A C 1
ATOM 721 O O . LEU A 1 93 ? -4.473 3.926 12.906 1 98.38 93 LEU A O 1
ATOM 725 N N . GLN A 1 94 ? -6.254 3.379 11.703 1 97.94 94 GLN A N 1
ATOM 726 C CA . GLN A 1 94 ? -6.219 4.66 11 1 97.94 94 GLN A CA 1
ATOM 727 C C . GLN A 1 94 ? -6.695 5.793 11.906 1 97.94 94 GLN A C 1
ATOM 729 O O . GLN A 1 94 ? -7.863 5.836 12.289 1 97.94 94 GLN A O 1
ATOM 734 N N . THR A 1 95 ? -5.805 6.758 12.117 1 96 95 THR A N 1
ATOM 735 C CA . THR A 1 95 ? -6.164 7.82 13.047 1 96 95 THR A CA 1
ATOM 736 C C . THR A 1 95 ? -6.406 9.133 12.305 1 96 95 THR A C 1
ATOM 738 O O . THR A 1 95 ? -7.039 10.047 12.836 1 96 95 THR A O 1
ATOM 741 N N . VAL A 1 96 ? -5.848 9.312 11.18 1 96.88 96 VAL A N 1
ATOM 742 C CA . VAL A 1 96 ? -6.059 10.492 10.336 1 96.88 96 VAL A CA 1
ATOM 743 C C . VAL A 1 96 ? -6.938 10.117 9.148 1 96.88 96 VAL A C 1
ATOM 745 O O . VAL A 1 96 ? -6.578 9.258 8.344 1 96.88 96 VAL A O 1
ATOM 748 N N . PRO A 1 97 ? -8.141 10.703 9.062 1 96.88 97 PRO A N 1
ATOM 749 C CA . PRO A 1 97 ? -9.031 10.375 7.945 1 96.88 97 PRO A CA 1
ATOM 750 C C . PRO A 1 97 ? -8.594 11.016 6.629 1 96.88 97 PRO A C 1
ATOM 752 O O . PRO A 1 97 ? -9.336 11.805 6.043 1 96.88 97 PRO A O 1
ATOM 755 N N . TYR A 1 98 ? -7.484 10.695 6.195 1 98.25 98 TYR A N 1
ATOM 756 C CA . TYR A 1 98 ? -6.797 11.102 4.973 1 98.25 98 TYR A CA 1
ATOM 757 C C . TYR A 1 98 ? -5.859 10.008 4.48 1 98.25 98 TYR A C 1
ATOM 759 O O . TYR A 1 98 ? -4.965 9.57 5.207 1 98.25 98 TYR A O 1
ATOM 767 N N . ILE A 1 99 ? -6.105 9.578 3.275 1 98.44 99 ILE A N 1
ATOM 768 C CA . ILE A 1 99 ? -5.27 8.5 2.762 1 98.44 99 ILE A CA 1
ATOM 769 C C . ILE A 1 99 ? -3.799 8.891 2.869 1 98.44 99 ILE A C 1
ATOM 771 O O . ILE A 1 99 ? -3.436 10.039 2.602 1 98.44 99 ILE A O 1
ATOM 775 N N . HIS A 1 100 ? -2.936 8.016 3.275 1 98.81 100 HIS A N 1
ATOM 776 C CA . HIS A 1 100 ? -1.497 8.25 3.242 1 98.81 100 HIS A CA 1
ATOM 777 C C . HIS A 1 100 ? -0.722 6.938 3.252 1 98.81 100 HIS A C 1
ATOM 779 O O . HIS A 1 100 ? -1.146 5.969 3.885 1 98.81 100 HIS A O 1
ATOM 785 N N . ALA A 1 101 ? 0.377 6.949 2.543 1 98.94 101 ALA A N 1
ATOM 786 C CA . ALA A 1 101 ? 1.309 5.824 2.533 1 98.94 101 ALA A CA 1
ATOM 787 C C . ALA A 1 101 ? 2.387 5.996 3.598 1 98.94 101 ALA A C 1
ATOM 789 O O . ALA A 1 101 ? 3.018 7.051 3.689 1 98.94 101 ALA A O 1
ATOM 790 N N . HIS A 1 102 ? 2.506 5.016 4.445 1 98.94 102 HIS A N 1
ATOM 791 C CA . HIS A 1 102 ? 3.713 4.91 5.258 1 98.94 102 HIS A CA 1
ATOM 792 C C . HIS A 1 102 ? 4.836 4.219 4.492 1 98.94 102 HIS A C 1
ATOM 794 O O . HIS A 1 102 ? 4.688 3.066 4.074 1 98.94 102 HIS A O 1
ATOM 800 N N . ILE A 1 103 ? 5.918 4.875 4.242 1 98.94 103 ILE A N 1
ATOM 801 C CA . ILE A 1 103 ? 7.141 4.234 3.762 1 98.94 103 ILE A CA 1
ATOM 802 C C . ILE A 1 103 ? 8.062 3.928 4.941 1 98.94 103 ILE A C 1
ATOM 804 O O . ILE A 1 103 ? 8.5 4.84 5.645 1 98.94 103 ILE A O 1
ATOM 808 N N . LEU A 1 104 ? 8.32 2.674 5.176 1 98.88 104 LEU A N 1
ATOM 809 C CA . LEU A 1 104 ? 9.219 2.232 6.242 1 98.88 104 LEU A CA 1
ATOM 810 C C . LEU A 1 104 ? 10.461 1.561 5.668 1 98.88 104 LEU A C 1
ATOM 812 O O . LEU A 1 104 ? 10.352 0.665 4.828 1 98.88 104 LEU A O 1
ATOM 816 N N . GLY A 1 105 ? 11.625 1.992 6.02 1 98.62 105 GLY A N 1
ATOM 817 C CA . GLY A 1 105 ? 12.875 1.434 5.543 1 98.62 105 GLY A CA 1
ATOM 818 C C . GLY A 1 105 ? 14.047 1.707 6.469 1 98.62 105 GLY A C 1
ATOM 819 O O . GLY A 1 105 ? 13.852 2.135 7.609 1 98.62 105 GLY A O 1
ATOM 820 N N . GLY A 1 106 ? 15.25 1.317 6.004 1 98.31 106 GLY A N 1
ATOM 821 C CA . GLY A 1 106 ? 16.469 1.566 6.754 1 98.31 106 GLY A CA 1
ATOM 822 C C . GLY A 1 106 ? 16.797 0.456 7.734 1 98.31 106 GLY A C 1
ATOM 823 O O . GLY A 1 106 ? 17.797 0.54 8.461 1 98.31 106 GLY A O 1
ATOM 824 N N . ARG A 1 107 ? 16.047 -0.583 7.801 1 97.88 107 ARG A N 1
ATOM 825 C CA . ARG A 1 107 ? 16.281 -1.801 8.57 1 97.88 107 ARG A CA 1
ATOM 826 C C . ARG A 1 107 ? 15.547 -2.986 7.949 1 97.88 107 ARG A C 1
ATOM 828 O O . ARG A 1 107 ? 14.656 -2.805 7.117 1 97.88 107 ARG A O 1
ATOM 835 N N . ARG A 1 108 ? 16 -4.191 8.312 1 98.06 108 ARG A N 1
ATOM 836 C CA . ARG A 1 108 ? 15.195 -5.355 7.969 1 98.06 108 ARG A CA 1
ATOM 837 C C . ARG A 1 108 ? 13.891 -5.367 8.75 1 98.06 108 ARG A C 1
ATOM 839 O O . ARG A 1 108 ? 13.883 -5.238 9.969 1 98.06 108 ARG A O 1
ATOM 846 N N . LEU A 1 109 ? 12.82 -5.477 8.086 1 98.19 109 LEU A N 1
ATOM 847 C CA . LEU A 1 109 ? 11.5 -5.453 8.719 1 98.19 109 LEU A CA 1
ATOM 848 C C . LEU A 1 109 ? 11.039 -6.867 9.055 1 98.19 109 LEU A C 1
ATOM 850 O O . LEU A 1 109 ? 11.609 -7.848 8.562 1 98.19 109 LEU A O 1
ATOM 854 N N . ALA A 1 110 ? 10.047 -6.898 9.906 1 97.69 110 ALA A N 1
ATOM 855 C CA . ALA A 1 110 ? 9.547 -8.195 10.344 1 97.69 110 ALA A CA 1
ATOM 856 C C . ALA A 1 110 ? 8.219 -8.523 9.664 1 97.69 110 ALA A C 1
ATOM 858 O O . ALA A 1 110 ? 7.562 -7.641 9.109 1 97.69 110 ALA A O 1
ATOM 859 N N . TRP A 1 111 ? 7.848 -9.781 9.695 1 97.12 111 TRP A N 1
ATOM 860 C CA . TRP A 1 111 ? 6.59 -10.336 9.203 1 97.12 111 TRP A CA 1
ATOM 861 C C . TRP A 1 111 ? 5.938 -11.227 10.25 1 97.12 111 TRP A C 1
ATOM 863 O O . TRP A 1 111 ? 6.609 -12.039 10.883 1 97.12 111 TRP A O 1
ATOM 873 N N . PRO A 1 112 ? 4.656 -11.102 10.656 1 97.25 112 PRO A N 1
ATOM 874 C CA . PRO A 1 112 ? 3.66 -10.32 9.914 1 97.25 112 PRO A CA 1
ATOM 875 C C . PRO A 1 112 ? 3.787 -8.82 10.164 1 97.25 112 PRO A C 1
ATOM 877 O O . PRO A 1 112 ? 4.48 -8.398 11.086 1 97.25 112 PRO A O 1
ATOM 880 N N . PRO A 1 113 ? 3.164 -8.008 9.32 1 96.94 113 PRO A N 1
ATOM 881 C CA . PRO A 1 113 ? 3.254 -6.551 9.445 1 96.94 113 PRO A CA 1
ATOM 882 C C . PRO A 1 113 ? 2.291 -5.984 10.484 1 96.94 113 PRO A C 1
ATOM 884 O O . PRO A 1 113 ? 1.602 -4.996 10.219 1 96.94 113 PRO A O 1
ATOM 887 N N . GLY A 1 114 ? 2.301 -6.523 11.68 1 93.56 114 GLY A N 1
ATOM 888 C CA . GLY A 1 114 ? 1.431 -6.078 12.758 1 93.56 114 GLY A CA 1
ATOM 889 C C . GLY A 1 114 ? 0.193 -6.941 12.922 1 93.56 114 GLY A C 1
ATOM 890 O O . GLY A 1 114 ? -0.105 -7.777 12.062 1 93.56 114 GLY A O 1
ATOM 891 N N . MET B 1 1 ? 12.039 -10.984 -17.547 1 66.62 1 MET B N 1
ATOM 892 C CA . MET B 1 1 ? 11.852 -11.367 -16.141 1 66.62 1 MET B CA 1
ATOM 893 C C . MET B 1 1 ? 11.438 -12.828 -16.031 1 66.62 1 MET B C 1
ATOM 895 O O . MET B 1 1 ? 10.742 -13.352 -16.906 1 66.62 1 MET B O 1
ATOM 899 N N . GLU B 1 2 ? 12 -13.43 -15.016 1 87.25 2 GLU B N 1
ATOM 900 C CA . GLU B 1 2 ? 11.688 -14.844 -14.852 1 87.25 2 GLU B CA 1
ATOM 901 C C . GLU B 1 2 ? 10.234 -15.047 -14.414 1 87.25 2 GLU B C 1
ATOM 903 O O . GLU B 1 2 ? 9.672 -14.203 -13.719 1 87.25 2 GLU B O 1
ATOM 908 N N . GLU B 1 3 ? 9.672 -16.047 -14.984 1 94.69 3 GLU B N 1
ATOM 909 C CA . GLU B 1 3 ? 8.289 -16.391 -14.648 1 94.69 3 GLU B CA 1
ATOM 910 C C . GLU B 1 3 ? 8.141 -16.703 -13.164 1 94.69 3 GLU B C 1
ATOM 912 O O . GLU B 1 3 ? 8.992 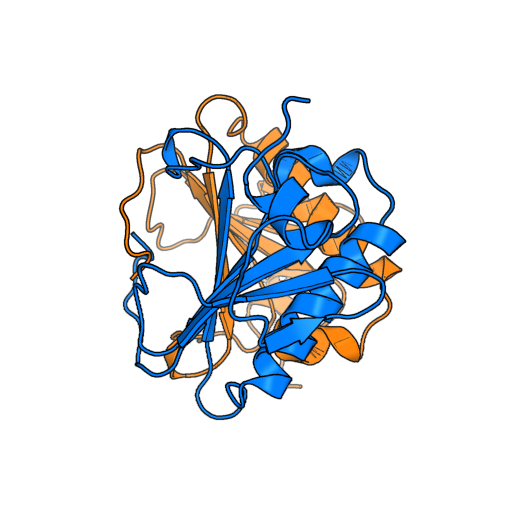-17.375 -12.578 1 94.69 3 GLU B O 1
ATOM 917 N N . THR B 1 4 ? 7.133 -16.203 -12.523 1 95.75 4 THR B N 1
ATOM 918 C CA . THR B 1 4 ? 6.863 -16.453 -11.117 1 95.75 4 THR B CA 1
ATOM 919 C C . THR B 1 4 ? 5.566 -17.234 -10.945 1 95.75 4 THR B C 1
ATOM 921 O O . THR B 1 4 ? 4.848 -17.469 -11.922 1 95.75 4 THR B O 1
ATOM 924 N N . LEU B 1 5 ? 5.316 -17.656 -9.734 1 95.25 5 LEU B N 1
ATOM 925 C CA . LEU B 1 5 ? 4.066 -18.344 -9.422 1 95.25 5 LEU B CA 1
ATOM 926 C C . LEU B 1 5 ? 2.863 -17.469 -9.789 1 95.25 5 LEU B C 1
ATOM 928 O O . LEU B 1 5 ? 1.842 -17.984 -10.25 1 95.25 5 LEU B O 1
ATOM 932 N N . PHE B 1 6 ? 3.012 -16.172 -9.68 1 96.81 6 PHE B N 1
ATOM 933 C CA . PHE B 1 6 ? 1.909 -15.25 -9.953 1 96.81 6 PHE B CA 1
ATOM 934 C C . PHE B 1 6 ? 1.578 -15.242 -11.445 1 96.81 6 PHE B C 1
ATOM 936 O O . PHE B 1 6 ? 0.408 -15.164 -11.82 1 96.81 6 PHE B O 1
ATOM 943 N N . ASP B 1 7 ? 2.588 -15.289 -12.227 1 97.25 7 ASP B N 1
ATOM 944 C CA . ASP B 1 7 ? 2.354 -15.406 -13.664 1 97.25 7 ASP B CA 1
ATOM 945 C C . ASP B 1 7 ? 1.472 -16.609 -13.984 1 97.25 7 ASP B C 1
ATOM 947 O O . ASP B 1 7 ? 0.563 -16.516 -14.812 1 97.25 7 ASP B O 1
ATOM 951 N N . ARG B 1 8 ? 1.772 -17.641 -13.312 1 97.38 8 ARG B N 1
ATOM 952 C CA . ARG B 1 8 ? 1.079 -18.891 -13.578 1 97.38 8 ARG B CA 1
ATOM 953 C C . ARG B 1 8 ? -0.347 -18.859 -13.039 1 97.38 8 ARG B C 1
ATOM 955 O O . ARG B 1 8 ? -1.256 -19.453 -13.633 1 97.38 8 ARG B O 1
ATOM 962 N N . ILE B 1 9 ? -0.53 -18.234 -11.93 1 97.19 9 ILE B N 1
ATOM 963 C CA . ILE B 1 9 ? -1.871 -18.062 -11.375 1 97.19 9 ILE B CA 1
ATOM 964 C C . ILE B 1 9 ? -2.713 -17.219 -12.32 1 97.19 9 ILE B C 1
ATOM 966 O O . ILE B 1 9 ? -3.852 -17.562 -12.641 1 97.19 9 ILE B O 1
ATOM 970 N N . ILE B 1 10 ? -2.133 -16.094 -12.852 1 96.62 10 ILE B N 1
ATOM 971 C CA . ILE B 1 10 ? -2.82 -15.195 -13.766 1 96.62 10 ILE B CA 1
ATOM 972 C C . ILE B 1 10 ? -3.191 -15.938 -15.047 1 96.62 10 ILE B C 1
ATOM 974 O O . ILE B 1 10 ? -4.285 -15.75 -15.586 1 96.62 10 ILE B O 1
ATOM 978 N N . ALA B 1 11 ? -2.393 -16.844 -15.461 1 96.25 11 ALA B N 1
ATOM 979 C CA . ALA B 1 11 ? -2.596 -17.609 -16.688 1 96.25 11 ALA B CA 1
ATOM 980 C C . ALA B 1 11 ? -3.496 -18.812 -16.453 1 96.25 11 ALA B C 1
ATOM 982 O O . ALA B 1 11 ? -3.811 -19.562 -17.391 1 96.25 11 ALA B O 1
ATOM 983 N N . ARG B 1 12 ? -3.869 -19.094 -15.297 1 96.38 12 ARG B N 1
ATOM 984 C CA . ARG B 1 12 ? -4.738 -20.203 -14.898 1 96.38 12 ARG B CA 1
ATOM 985 C C . ARG B 1 12 ? -4.031 -21.547 -15.062 1 96.38 12 ARG B C 1
ATOM 987 O O . ARG B 1 12 ? -4.672 -22.562 -15.328 1 96.38 12 ARG B O 1
ATOM 994 N N . GLU B 1 13 ? -2.762 -21.453 -14.922 1 97.19 13 GLU B N 1
ATOM 995 C CA . GLU B 1 13 ? -1.968 -22.672 -14.969 1 97.19 13 GLU B CA 1
ATOM 996 C C . GLU B 1 13 ? -1.822 -23.297 -13.578 1 97.19 13 GLU B C 1
ATOM 998 O O . GLU B 1 13 ? -1.519 -24.484 -13.445 1 97.19 13 GLU B O 1
ATOM 1003 N N . LEU B 1 14 ? -1.866 -22.609 -12.539 1 96.81 14 LEU B N 1
ATOM 1004 C CA . LEU B 1 14 ? -1.869 -23.047 -11.148 1 96.81 14 LEU B CA 1
ATOM 1005 C C . LEU B 1 14 ? -3.168 -22.641 -10.453 1 96.81 14 LEU B C 1
ATOM 1007 O O . LEU B 1 14 ? -3.697 -21.562 -10.695 1 96.81 14 LEU B O 1
ATOM 1011 N N . PRO B 1 15 ? -3.582 -23.594 -9.656 1 96.5 15 PRO B N 1
ATOM 1012 C CA . PRO B 1 15 ? -4.809 -23.25 -8.938 1 96.5 15 PRO B CA 1
ATOM 1013 C C . PRO B 1 15 ? -4.582 -22.203 -7.859 1 96.5 15 PRO B C 1
ATOM 1015 O O . PRO B 1 15 ? -3.502 -22.141 -7.27 1 96.5 15 PRO B O 1
ATOM 1018 N N . ALA B 1 16 ? -5.555 -21.359 -7.578 1 97.38 16 ALA B N 1
ATOM 1019 C CA . ALA B 1 16 ? -5.605 -20.391 -6.488 1 97.38 16 ALA B CA 1
ATOM 1020 C C . ALA B 1 16 ? -7.047 -20.125 -6.059 1 97.38 16 ALA B C 1
ATOM 1022 O O . ALA B 1 16 ? -7.98 -20.328 -6.836 1 97.38 16 ALA B O 1
ATOM 1023 N N . ASP B 1 17 ? -7.227 -19.797 -4.812 1 98.31 17 ASP B N 1
ATOM 1024 C CA . ASP B 1 17 ? -8.539 -19.391 -4.324 1 98.31 17 ASP B CA 1
ATOM 1025 C C . ASP B 1 17 ? -8.844 -17.938 -4.684 1 98.31 17 ASP B C 1
ATOM 1027 O O . ASP B 1 17 ? -8.703 -17.047 -3.848 1 98.31 17 ASP B O 1
ATOM 1031 N N . ILE B 1 18 ? -9.297 -17.734 -5.945 1 98.62 18 ILE B N 1
ATOM 1032 C CA . ILE B 1 18 ? -9.539 -16.406 -6.473 1 98.62 18 ILE B CA 1
ATOM 1033 C C . ILE B 1 18 ? -10.82 -15.828 -5.855 1 98.62 18 ILE B C 1
ATOM 1035 O O . ILE B 1 18 ? -11.875 -16.453 -5.898 1 98.62 18 ILE B O 1
ATOM 1039 N N . VAL B 1 19 ? -10.695 -14.617 -5.375 1 98.81 19 VAL B N 1
ATOM 1040 C CA . VAL B 1 19 ? -11.844 -14.031 -4.688 1 98.81 19 VAL B CA 1
ATOM 1041 C C . VAL B 1 19 ? -12.352 -12.82 -5.461 1 98.81 19 VAL B C 1
ATOM 1043 O O . VAL B 1 19 ? -13.453 -12.328 -5.211 1 98.81 19 VAL B O 1
ATOM 1046 N N . PHE B 1 20 ? -11.539 -12.32 -6.34 1 98.81 20 PHE B N 1
ATOM 1047 C CA . PHE B 1 20 ? -11.898 -11.188 -7.18 1 98.81 20 PHE B CA 1
ATOM 1048 C C . PHE B 1 20 ? -11.008 -11.117 -8.414 1 98.81 20 PHE B C 1
ATOM 1050 O O . PHE B 1 20 ? -9.812 -11.43 -8.336 1 98.81 20 PHE B O 1
ATOM 1057 N N . GLU B 1 21 ? -11.539 -10.789 -9.539 1 98.38 21 GLU B N 1
ATOM 1058 C CA . GLU B 1 21 ? -10.719 -10.5 -10.711 1 98.38 21 GLU B CA 1
ATOM 1059 C C . GLU B 1 21 ? -11.461 -9.594 -11.688 1 98.38 21 GLU B C 1
ATOM 1061 O O . GLU B 1 21 ? -12.695 -9.586 -11.727 1 98.38 21 GLU B O 1
ATOM 1066 N N . ASN B 1 22 ? -10.773 -8.789 -12.344 1 97.94 22 ASN B N 1
ATOM 1067 C CA . ASN B 1 22 ? -11.25 -8.031 -13.492 1 97.94 22 ASN B CA 1
ATOM 1068 C C . ASN B 1 22 ? -10.18 -7.926 -14.578 1 97.94 22 ASN B C 1
ATOM 1070 O O . ASN B 1 22 ? -9.266 -8.75 -14.641 1 97.94 22 ASN B O 1
ATOM 1074 N N . ASP B 1 23 ? -10.305 -6.973 -15.484 1 97.38 23 ASP B N 1
ATOM 1075 C CA . ASP B 1 23 ? -9.398 -6.895 -16.625 1 97.38 23 ASP B CA 1
ATOM 1076 C C . ASP B 1 23 ? -8.008 -6.434 -16.188 1 97.38 23 ASP B C 1
ATOM 1078 O O . ASP B 1 23 ? -7.039 -6.566 -16.953 1 97.38 23 ASP B O 1
ATOM 1082 N N . GLN B 1 24 ? -7.875 -6.016 -14.93 1 98 24 GLN B N 1
ATOM 1083 C CA . GLN B 1 24 ? -6.629 -5.352 -14.555 1 98 24 GLN B CA 1
ATOM 1084 C C . GLN B 1 24 ? -5.914 -6.113 -13.445 1 98 24 GLN B C 1
ATOM 1086 O O . GLN B 1 24 ? -4.691 -6.02 -13.312 1 98 24 GLN B O 1
ATOM 1091 N N . VAL B 1 25 ? -6.734 -6.859 -12.633 1 98.75 25 VAL B N 1
ATOM 1092 C CA . VAL B 1 25 ? -6.098 -7.488 -11.477 1 98.75 25 VAL B CA 1
ATOM 1093 C C . VAL B 1 25 ? -6.703 -8.875 -11.25 1 98.75 25 VAL B C 1
ATOM 1095 O O . VAL B 1 25 ? -7.789 -9.172 -11.75 1 98.75 25 VAL B O 1
ATOM 1098 N N . VAL B 1 26 ? -5.926 -9.672 -10.57 1 98.81 26 VAL B N 1
ATOM 1099 C CA . VAL B 1 26 ? -6.383 -10.922 -9.984 1 98.81 26 VAL B CA 1
ATOM 1100 C C . VAL B 1 26 ? -6.098 -10.922 -8.484 1 98.81 26 VAL B C 1
ATOM 1102 O O . VAL B 1 26 ? -5.008 -10.539 -8.055 1 98.81 26 VAL B O 1
ATOM 1105 N N . ALA B 1 27 ? -7.07 -11.289 -7.656 1 98.94 27 ALA B N 1
ATOM 1106 C CA . ALA B 1 27 ? -6.926 -11.367 -6.207 1 98.94 27 ALA B CA 1
ATOM 1107 C C . ALA B 1 27 ? -7.215 -12.773 -5.699 1 98.94 27 ALA B C 1
ATOM 1109 O O . ALA B 1 27 ? -8.211 -13.391 -6.086 1 98.94 27 ALA B O 1
ATOM 1110 N N . PHE B 1 28 ? -6.352 -13.25 -4.855 1 98.88 28 PHE B N 1
ATOM 1111 C CA . PHE B 1 28 ? -6.516 -14.609 -4.352 1 98.88 28 PHE B CA 1
ATOM 1112 C C . PHE B 1 28 ? -6.008 -14.727 -2.92 1 98.88 28 PHE B C 1
ATOM 1114 O O . PHE B 1 28 ? -5.176 -13.93 -2.486 1 98.88 28 PHE B O 1
ATOM 1121 N N . ARG B 1 29 ? -6.52 -15.664 -2.176 1 98.81 29 ARG B N 1
ATOM 1122 C CA . ARG B 1 29 ? -6.176 -15.828 -0.767 1 98.81 29 ARG B CA 1
ATOM 1123 C C . ARG B 1 29 ? -4.762 -16.375 -0.609 1 98.81 29 ARG B C 1
ATOM 1125 O O . ARG B 1 29 ? -4.348 -17.266 -1.351 1 98.81 29 ARG B O 1
ATOM 1132 N N . ASP B 1 30 ? -4.082 -15.766 0.279 1 98.31 30 ASP B N 1
ATOM 1133 C CA . ASP B 1 30 ? -2.764 -16.297 0.607 1 98.31 30 ASP B CA 1
ATOM 1134 C C . ASP B 1 30 ? -2.877 -17.688 1.246 1 98.31 30 ASP B C 1
ATOM 1136 O O . ASP B 1 30 ? -3.748 -17.906 2.088 1 98.31 30 ASP B O 1
ATOM 1140 N N . ILE B 1 31 ? -2.055 -18.531 0.941 1 96.75 31 ILE B N 1
ATOM 1141 C CA . ILE B 1 31 ? -2.121 -19.906 1.422 1 96.75 31 ILE B CA 1
ATOM 1142 C C . ILE B 1 31 ? -1.545 -19.984 2.834 1 96.75 31 ILE B C 1
ATOM 1144 O O . ILE B 1 31 ? -1.741 -20.984 3.533 1 96.75 31 ILE B O 1
ATOM 1148 N N . ASN B 1 32 ? -0.714 -19.062 3.293 1 97.31 32 ASN B N 1
ATOM 1149 C CA . ASN B 1 32 ? -0.203 -18.922 4.652 1 97.31 32 ASN B CA 1
ATOM 1150 C C . ASN B 1 32 ? -0.694 -17.625 5.301 1 97.31 32 ASN B C 1
ATOM 1152 O O . ASN B 1 32 ? 0.098 -16.719 5.57 1 97.31 32 ASN B O 1
ATOM 1156 N N . PRO B 1 33 ? -1.921 -17.594 5.621 1 98.44 33 PRO B N 1
ATOM 1157 C CA . PRO B 1 33 ? -2.521 -16.328 6.066 1 98.44 33 PRO B CA 1
ATOM 1158 C C . PRO B 1 33 ? -1.904 -15.805 7.363 1 98.44 33 PRO B C 1
ATOM 1160 O O . PRO B 1 33 ? -1.623 -16.594 8.273 1 98.44 33 PRO B O 1
ATOM 1163 N N . GLN B 1 34 ? -1.644 -14.516 7.406 1 98.5 34 GLN B N 1
ATOM 1164 C CA . GLN B 1 34 ? -1.1 -13.812 8.562 1 98.5 34 GLN B CA 1
ATOM 1165 C C . GLN B 1 34 ? -2.197 -13.078 9.328 1 98.5 34 GLN B C 1
ATOM 1167 O O . GLN B 1 34 ? -1.921 -12.391 10.312 1 98.5 34 GLN B O 1
ATOM 1172 N N . ALA B 1 35 ? -3.438 -13.102 8.93 1 98.44 35 ALA B N 1
ATOM 1173 C CA . ALA B 1 35 ? -4.672 -12.57 9.508 1 98.44 35 ALA B CA 1
ATOM 1174 C C . ALA B 1 35 ? -5.883 -13.375 9.031 1 98.44 35 ALA B C 1
ATOM 1176 O O . ALA B 1 35 ? -5.789 -14.148 8.078 1 98.44 35 ALA B O 1
ATOM 1177 N N . PRO B 1 36 ? -7.051 -13.227 9.703 1 98.62 36 PRO B N 1
ATOM 1178 C CA . PRO B 1 36 ? -8.234 -13.969 9.25 1 98.62 36 PRO B CA 1
ATOM 1179 C C . PRO B 1 36 ? -8.539 -13.742 7.77 1 98.62 36 PRO B C 1
ATOM 1181 O O . PRO B 1 36 ? -8.969 -14.672 7.078 1 98.62 36 PRO B O 1
ATOM 1184 N N . VAL B 1 37 ? -8.398 -12.555 7.336 1 98.75 37 VAL B N 1
ATOM 1185 C CA . VAL B 1 37 ? -8.422 -12.242 5.914 1 98.75 37 VAL B CA 1
ATOM 1186 C C . VAL B 1 37 ? -7.023 -11.836 5.449 1 98.75 37 VAL B C 1
ATOM 1188 O O . VAL B 1 37 ? -6.438 -10.891 5.977 1 98.75 37 VAL B O 1
ATOM 1191 N N . HIS B 1 38 ? -6.465 -12.578 4.629 1 98.94 38 HIS B N 1
ATOM 1192 C CA . HIS B 1 38 ? -5.199 -12.266 3.975 1 98.94 38 HIS B CA 1
ATOM 1193 C C . HIS B 1 38 ? -5.246 -12.609 2.49 1 98.94 38 HIS B C 1
ATOM 1195 O O . HIS B 1 38 ? -5.152 -13.781 2.117 1 98.94 38 HIS B O 1
ATOM 1201 N N . VAL B 1 39 ? -5.355 -11.625 1.669 1 98.94 39 VAL B N 1
ATOM 1202 C CA . VAL B 1 39 ? -5.559 -11.758 0.23 1 98.94 39 VAL B CA 1
ATOM 1203 C C . VAL B 1 39 ? -4.473 -10.992 -0.519 1 98.94 39 VAL B C 1
ATOM 1205 O O . VAL B 1 39 ? -4.09 -9.891 -0.114 1 98.94 39 VAL B O 1
ATOM 1208 N N . LEU B 1 40 ? -3.969 -11.57 -1.546 1 98.94 40 LEU B N 1
ATOM 1209 C CA . LEU B 1 40 ? -3.01 -10.93 -2.436 1 98.94 40 LEU B CA 1
ATOM 1210 C C . LEU B 1 40 ? -3.707 -10.359 -3.67 1 98.94 40 LEU B C 1
ATOM 1212 O O . LEU B 1 40 ? -4.512 -11.047 -4.301 1 98.94 40 LEU B O 1
ATOM 1216 N N . VAL B 1 41 ? -3.484 -9.156 -3.98 1 98.94 41 VAL B N 1
ATOM 1217 C CA . VAL B 1 41 ? -3.945 -8.562 -5.234 1 98.94 41 VAL B CA 1
ATOM 1218 C C . VAL B 1 41 ? -2.76 -8.352 -6.172 1 98.94 41 VAL B C 1
ATOM 1220 O O . VAL B 1 41 ? -1.79 -7.68 -5.816 1 98.94 41 VAL B O 1
ATOM 1223 N N . VAL B 1 42 ? -2.873 -8.891 -7.387 1 98.75 42 VAL B N 1
ATOM 1224 C CA . VAL B 1 42 ? -1.791 -8.875 -8.367 1 98.75 42 VAL B CA 1
ATOM 1225 C C . VAL B 1 42 ? -2.279 -8.242 -9.664 1 98.75 42 VAL B C 1
ATOM 1227 O O . VAL B 1 42 ? -3.311 -8.641 -10.211 1 98.75 42 VAL B O 1
ATOM 1230 N N . PRO B 1 43 ? -1.531 -7.219 -10.172 1 98.75 43 PRO B N 1
ATOM 1231 C CA . PRO B 1 43 ? -1.921 -6.688 -11.477 1 98.75 43 PRO B CA 1
ATOM 1232 C C . PRO B 1 43 ? -1.557 -7.621 -12.625 1 98.75 43 PRO B C 1
ATOM 1234 O O . PRO B 1 43 ? -0.538 -8.312 -12.57 1 98.75 43 PRO B O 1
ATOM 1237 N N . ARG B 1 44 ? -2.385 -7.57 -13.672 1 97.88 44 ARG B N 1
ATOM 1238 C CA . ARG B 1 44 ? -2.088 -8.344 -14.875 1 97.88 44 ARG B CA 1
ATOM 1239 C C . ARG B 1 44 ? -0.903 -7.754 -15.625 1 97.88 44 ARG B C 1
ATOM 1241 O O . ARG B 1 44 ? -0.214 -8.461 -16.359 1 97.88 44 ARG B O 1
ATOM 1248 N N . THR B 1 45 ? -0.682 -6.457 -15.516 1 97.38 45 THR B N 1
ATOM 1249 C CA . THR B 1 45 ? 0.517 -5.82 -16.047 1 97.38 45 THR B CA 1
ATOM 1250 C C . THR B 1 45 ? 1.734 -6.156 -15.195 1 97.38 45 THR B C 1
ATOM 1252 O O . THR B 1 45 ? 1.752 -5.871 -14 1 97.38 45 THR B O 1
ATOM 1255 N N . ARG B 1 46 ? 2.742 -6.715 -15.812 1 96.25 46 ARG B N 1
ATOM 1256 C CA . ARG B 1 46 ? 3.924 -7.168 -15.086 1 96.25 46 ARG B CA 1
ATOM 1257 C C . ARG B 1 46 ? 4.73 -5.98 -14.562 1 96.25 46 ARG B C 1
ATOM 1259 O O . ARG B 1 46 ? 5.059 -5.066 -15.32 1 96.25 46 ARG B O 1
ATOM 1266 N N . MET B 1 47 ? 5.02 -6.012 -13.297 1 96.81 47 MET B N 1
ATOM 1267 C CA . MET B 1 47 ? 5.875 -5.09 -12.555 1 96.81 47 MET B CA 1
ATOM 1268 C C . MET B 1 47 ? 6.551 -5.793 -11.383 1 96.81 47 MET B C 1
ATOM 1270 O O . MET B 1 47 ? 5.91 -6.547 -10.648 1 96.81 47 MET B O 1
ATOM 1274 N N . GLN B 1 48 ? 7.766 -5.551 -11.211 1 96.75 48 GLN B N 1
ATOM 1275 C CA . GLN B 1 48 ? 8.484 -6.297 -10.188 1 96.75 48 GLN B CA 1
ATOM 1276 C C . GLN B 1 48 ? 8.102 -5.824 -8.789 1 96.75 48 GLN B C 1
ATOM 1278 O O . GLN B 1 48 ? 7.996 -6.629 -7.859 1 96.75 48 GLN B O 1
ATOM 1283 N N . SER B 1 49 ? 8.047 -4.547 -8.578 1 98.38 49 SER B N 1
ATOM 1284 C CA . SER B 1 49 ? 7.715 -3.943 -7.293 1 98.38 49 SER B CA 1
ATOM 1285 C C . SER B 1 49 ? 7.207 -2.516 -7.465 1 98.38 49 SER B C 1
ATOM 1287 O O . SER B 1 49 ? 7.184 -1.991 -8.578 1 98.38 49 SER B O 1
ATOM 1289 N N . ILE B 1 50 ? 6.809 -1.913 -6.371 1 98.56 50 ILE B N 1
ATOM 1290 C CA . ILE B 1 50 ? 6.285 -0.551 -6.406 1 98.56 50 ILE B CA 1
ATOM 1291 C C . ILE B 1 50 ? 7.395 0.417 -6.816 1 98.56 50 ILE B C 1
ATOM 1293 O O . ILE B 1 50 ? 7.117 1.514 -7.305 1 98.56 50 ILE B O 1
ATOM 1297 N N . ALA B 1 51 ? 8.641 0.042 -6.703 1 98.25 51 ALA B N 1
ATOM 1298 C CA . ALA B 1 51 ? 9.781 0.879 -7.078 1 98.25 51 ALA B CA 1
ATOM 1299 C C . ALA B 1 51 ? 9.758 1.188 -8.57 1 98.25 51 ALA B C 1
ATOM 1301 O O . ALA B 1 51 ? 10.32 2.193 -9.008 1 98.25 51 ALA B O 1
ATOM 1302 N N . GLU B 1 52 ? 9.094 0.367 -9.328 1 97.75 52 GLU B N 1
ATOM 1303 C CA . GLU B 1 52 ? 9.055 0.526 -10.773 1 97.75 52 GLU B CA 1
ATOM 1304 C C . GLU B 1 52 ? 7.867 1.383 -11.203 1 97.75 52 GLU B C 1
ATOM 1306 O O . GLU B 1 52 ? 7.621 1.559 -12.398 1 97.75 52 GLU B O 1
ATOM 1311 N N . ALA B 1 53 ? 7.137 1.903 -10.266 1 98 53 ALA B N 1
ATOM 1312 C CA . ALA B 1 53 ? 5.875 2.576 -10.578 1 98 53 ALA B CA 1
ATOM 1313 C C . ALA B 1 53 ? 6.09 3.711 -11.57 1 98 53 ALA B C 1
ATOM 1315 O O . ALA B 1 53 ? 5.254 3.939 -12.445 1 98 53 ALA B O 1
ATOM 1316 N N . SER B 1 54 ? 7.211 4.395 -11.484 1 96.5 54 SER B N 1
ATOM 1317 C CA . SER B 1 54 ? 7.449 5.559 -12.328 1 96.5 54 SER B CA 1
ATOM 1318 C C . SER B 1 54 ? 7.648 5.152 -13.781 1 96.5 54 SER B C 1
ATOM 1320 O O . SER B 1 54 ? 7.602 5.992 -14.68 1 96.5 54 SER B O 1
ATOM 1322 N N . LYS B 1 55 ? 7.863 3.861 -14.039 1 97.69 55 LYS B N 1
ATOM 1323 C CA . LYS B 1 55 ? 8.078 3.357 -15.391 1 97.69 55 LYS B CA 1
ATOM 1324 C C . LYS B 1 55 ? 6.754 2.988 -16.062 1 97.69 55 LYS B C 1
ATOM 1326 O O . LYS B 1 55 ? 6.723 2.641 -17.234 1 97.69 55 LYS B O 1
ATOM 1331 N N . HIS B 1 56 ? 5.672 3.08 -15.328 1 98.25 56 HIS B N 1
ATOM 1332 C CA . HIS B 1 56 ? 4.363 2.668 -15.836 1 98.25 56 HIS B CA 1
ATOM 1333 C C . HIS B 1 56 ? 3.398 3.846 -15.883 1 98.25 56 HIS B C 1
ATOM 1335 O O . HIS B 1 56 ? 3.572 4.828 -15.164 1 98.25 56 HIS B O 1
ATOM 1341 N N . SER B 1 57 ? 2.383 3.777 -16.719 1 98.12 57 SER B N 1
ATOM 1342 C CA . SER B 1 57 ? 1.42 4.863 -16.859 1 98.12 57 SER B CA 1
ATOM 1343 C C . SER B 1 57 ? 0.56 5.008 -15.609 1 98.12 57 SER B C 1
ATOM 1345 O O . SER B 1 57 ? 0.228 4.012 -14.961 1 98.12 57 SER B O 1
ATOM 1347 N N . PRO B 1 58 ? 0.161 6.254 -15.32 1 98.25 58 PRO B N 1
ATOM 1348 C CA . PRO B 1 58 ? -0.74 6.453 -14.18 1 98.25 58 PRO B CA 1
ATOM 1349 C C . PRO B 1 58 ? -2.035 5.652 -14.305 1 98.25 58 PRO B C 1
ATOM 1351 O O . PRO B 1 58 ? -2.588 5.203 -13.297 1 98.25 58 PRO B O 1
ATOM 1354 N N . GLU B 1 59 ? -2.477 5.496 -15.539 1 98.19 59 GLU B N 1
ATOM 1355 C CA . GLU B 1 59 ? -3.715 4.762 -15.781 1 98.19 59 GLU B CA 1
ATOM 1356 C C . GLU B 1 59 ? -3.598 3.314 -15.305 1 98.19 59 GLU B C 1
ATOM 1358 O O . GLU B 1 59 ? -4.5 2.797 -14.648 1 98.19 59 GLU B O 1
ATOM 1363 N N . VAL B 1 60 ? -2.51 2.693 -15.609 1 98.38 60 VAL B N 1
ATOM 1364 C CA . VAL B 1 60 ? -2.277 1.301 -15.242 1 98.38 60 VAL B CA 1
ATOM 1365 C C . VAL B 1 60 ? -2.143 1.179 -13.727 1 98.38 60 VAL B C 1
ATOM 1367 O O . VAL B 1 60 ? -2.752 0.302 -13.109 1 98.38 60 VAL B O 1
ATOM 1370 N N . LEU B 1 61 ? -1.393 2.086 -13.141 1 98.75 61 LEU B N 1
ATOM 1371 C CA . LEU B 1 61 ? -1.172 2.066 -11.695 1 98.75 61 LEU B CA 1
ATOM 1372 C C . LEU B 1 61 ? -2.473 2.33 -10.945 1 98.75 61 LEU B C 1
ATOM 1374 O O . LEU B 1 61 ? -2.758 1.673 -9.945 1 98.75 61 LEU B O 1
ATOM 1378 N N . GLY B 1 62 ? -3.184 3.312 -11.453 1 98.81 62 GLY B N 1
ATOM 1379 C CA . GLY B 1 62 ? -4.445 3.652 -10.82 1 98.81 62 GLY B CA 1
ATOM 1380 C C . GLY B 1 62 ? -5.461 2.527 -10.867 1 98.81 62 GLY B C 1
ATOM 1381 O O . GLY B 1 62 ? -6.195 2.303 -9.906 1 98.81 62 GLY B O 1
ATOM 1382 N N . ALA B 1 63 ? -5.523 1.834 -11.992 1 98.62 63 ALA B N 1
ATOM 1383 C CA . ALA B 1 63 ? -6.41 0.677 -12.117 1 98.62 63 ALA B CA 1
ATOM 1384 C C . ALA B 1 63 ? -6.043 -0.403 -11.102 1 98.62 63 ALA B C 1
ATOM 1386 O O . ALA B 1 63 ? -6.922 -1.079 -10.562 1 98.62 63 ALA B O 1
ATOM 1387 N N . PHE B 1 64 ? -4.766 -0.577 -10.875 1 98.81 64 PHE B N 1
ATOM 1388 C CA . PHE B 1 64 ? -4.285 -1.515 -9.867 1 98.81 64 PHE B CA 1
ATOM 1389 C C . PHE B 1 64 ? -4.805 -1.139 -8.484 1 98.81 64 PHE B C 1
ATOM 1391 O O . PHE B 1 64 ? -5.348 -1.983 -7.77 1 98.81 64 PHE B O 1
ATOM 1398 N N . VAL B 1 65 ? -4.746 0.144 -8.117 1 98.88 65 VAL B N 1
ATOM 1399 C CA . VAL B 1 65 ? -5.203 0.635 -6.824 1 98.88 65 VAL B CA 1
ATOM 1400 C C . VAL B 1 65 ? -6.715 0.47 -6.707 1 98.88 65 VAL B C 1
ATOM 1402 O O . VAL B 1 65 ? -7.227 0.081 -5.656 1 98.88 65 VAL B O 1
ATOM 1405 N N . GLN B 1 66 ? -7.426 0.751 -7.789 1 98.88 66 GLN B N 1
ATOM 1406 C CA . GLN B 1 66 ? -8.867 0.533 -7.789 1 98.88 66 GLN B CA 1
ATOM 1407 C C . GLN B 1 66 ? -9.203 -0.936 -7.551 1 98.88 66 GLN B C 1
ATOM 1409 O O . GLN B 1 66 ? -10.133 -1.253 -6.805 1 98.88 66 GLN B O 1
ATOM 1414 N N . GLY B 1 67 ? -8.477 -1.841 -8.203 1 98.81 67 GLY B N 1
ATOM 1415 C CA . GLY B 1 67 ? -8.672 -3.266 -7.992 1 98.81 67 GLY B CA 1
ATOM 1416 C C . GLY B 1 67 ? -8.477 -3.686 -6.551 1 98.81 67 GLY B C 1
ATOM 1417 O O . GLY B 1 67 ? -9.195 -4.551 -6.043 1 98.81 67 GLY B O 1
ATOM 1418 N N . ILE B 1 68 ? -7.512 -3.068 -5.867 1 98.88 68 ILE B N 1
ATOM 1419 C CA . ILE B 1 68 ? -7.258 -3.34 -4.457 1 98.88 68 ILE B CA 1
ATOM 1420 C C . ILE B 1 68 ? -8.477 -2.947 -3.629 1 98.88 68 ILE B C 1
ATOM 1422 O O . ILE B 1 68 ? -8.961 -3.732 -2.809 1 98.88 68 ILE B O 1
ATOM 1426 N N . ALA B 1 69 ? -8.992 -1.739 -3.891 1 98.75 69 ALA B N 1
ATOM 1427 C CA . ALA B 1 69 ? -10.156 -1.249 -3.158 1 98.75 69 ALA B CA 1
ATOM 1428 C C . ALA B 1 69 ? -11.375 -2.123 -3.42 1 98.75 69 ALA B C 1
ATOM 1430 O O . ALA B 1 69 ? -12.125 -2.453 -2.494 1 98.75 69 ALA B O 1
ATOM 1431 N N . GLU B 1 70 ? -11.57 -2.475 -4.621 1 98.75 70 GLU B N 1
ATOM 1432 C CA . GLU B 1 70 ? -12.711 -3.301 -5 1 98.75 70 GLU B CA 1
ATOM 1433 C C . GLU B 1 70 ? -12.617 -4.691 -4.379 1 98.75 70 GLU B C 1
ATOM 1435 O O . GLU B 1 70 ? -13.633 -5.27 -3.986 1 98.75 70 GLU B O 1
ATOM 1440 N N . THR B 1 71 ? -11.43 -5.238 -4.336 1 98.88 71 THR B N 1
ATOM 1441 C CA . THR B 1 71 ? -11.234 -6.527 -3.68 1 98.88 71 THR B CA 1
ATOM 1442 C C . THR B 1 71 ? -11.641 -6.457 -2.211 1 98.88 71 THR B C 1
ATOM 1444 O O . THR B 1 71 ? -12.383 -7.312 -1.725 1 98.88 71 THR B O 1
ATOM 1447 N N . ALA B 1 72 ? -11.164 -5.418 -1.513 1 98.81 72 ALA B N 1
ATOM 1448 C CA . ALA B 1 72 ? -11.5 -5.25 -0.1 1 98.81 72 ALA B CA 1
ATOM 1449 C C . ALA B 1 72 ? -13.008 -5.113 0.095 1 98.81 72 ALA B C 1
ATOM 1451 O O . ALA B 1 72 ? -13.562 -5.652 1.056 1 98.81 72 ALA B O 1
ATOM 1452 N N . GLN B 1 73 ? -13.609 -4.387 -0.824 1 98.38 73 GLN B N 1
ATOM 1453 C CA . GLN B 1 73 ? -15.062 -4.227 -0.783 1 98.38 73 GLN B CA 1
ATOM 1454 C C . GLN B 1 73 ? -15.766 -5.57 -0.94 1 98.38 73 GLN B C 1
ATOM 1456 O O . GLN B 1 73 ? -16.719 -5.867 -0.206 1 98.38 73 GLN B O 1
ATOM 1461 N N . THR B 1 74 ? -15.336 -6.344 -1.897 1 98.31 74 THR B N 1
ATOM 1462 C CA . THR B 1 74 ? -15.906 -7.664 -2.162 1 98.31 74 THR B CA 1
ATOM 1463 C C . THR B 1 74 ? -15.805 -8.555 -0.927 1 98.31 74 THR B C 1
ATOM 1465 O O . THR B 1 74 ? -16.688 -9.367 -0.668 1 98.31 74 THR B O 1
ATOM 1468 N N . LEU B 1 75 ? -14.773 -8.367 -0.119 1 98.44 75 LEU B N 1
ATOM 1469 C CA . LEU B 1 75 ? -14.492 -9.188 1.057 1 98.44 75 LEU B CA 1
ATOM 1470 C C . LEU B 1 75 ? -15.234 -8.656 2.279 1 98.44 75 LEU B C 1
ATOM 1472 O O . LEU B 1 75 ? -15.164 -9.242 3.357 1 98.44 75 LEU B O 1
ATOM 1476 N N . GLY B 1 76 ? -15.891 -7.516 2.109 1 98.06 76 GLY B N 1
ATOM 1477 C CA . GLY B 1 76 ? -16.672 -6.938 3.195 1 98.06 76 GLY B CA 1
ATOM 1478 C C . GLY B 1 76 ? -15.805 -6.34 4.293 1 98.06 76 GLY B C 1
ATOM 1479 O O . GLY B 1 76 ? -16.141 -6.43 5.473 1 98.06 76 GLY B O 1
ATOM 1480 N N . LEU B 1 77 ? -14.711 -5.691 3.957 1 98.31 77 LEU B N 1
ATOM 1481 C CA . LEU B 1 77 ? -13.75 -5.246 4.961 1 98.31 77 LEU B CA 1
ATOM 1482 C C . LEU B 1 77 ? -13.961 -3.771 5.297 1 98.31 77 LEU B C 1
ATOM 1484 O O . LEU B 1 77 ? -13.266 -3.221 6.148 1 98.31 77 LEU B O 1
ATOM 1488 N N . GLU B 1 78 ? -14.875 -3.119 4.68 1 94.88 78 GLU B N 1
ATOM 1489 C CA . GLU B 1 78 ? -14.992 -1.667 4.758 1 94.88 78 GLU B CA 1
ATOM 1490 C C . GLU B 1 78 ? -15.461 -1.224 6.137 1 94.88 78 GLU B C 1
ATOM 1492 O O . GLU B 1 78 ? -15.125 -0.129 6.594 1 94.88 78 GLU B O 1
ATOM 1497 N N . GLU B 1 79 ? -16.234 -2.023 6.75 1 95.06 79 GLU B N 1
ATOM 1498 C CA . GLU B 1 79 ? -16.844 -1.624 8.016 1 95.06 79 GLU B CA 1
ATOM 1499 C C . GLU B 1 79 ? -15.797 -1.442 9.109 1 95.06 79 GLU B C 1
ATOM 1501 O O . GLU B 1 79 ? -15.727 -0.384 9.734 1 95.06 79 GLU B O 1
ATOM 1506 N N . ASN B 1 80 ? -14.977 -2.439 9.336 1 97.5 80 ASN B N 1
ATOM 1507 C CA . ASN B 1 80 ? -14.008 -2.4 10.422 1 97.5 80 ASN B CA 1
ATOM 1508 C C . ASN B 1 80 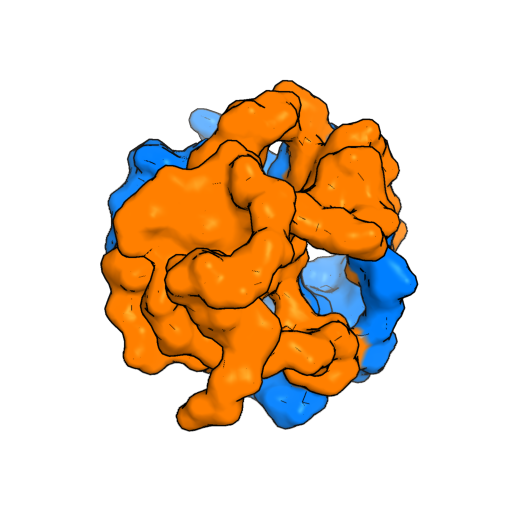? -12.648 -1.895 9.945 1 97.5 80 ASN B C 1
ATOM 1510 O O . ASN B 1 80 ? -11.906 -1.279 10.719 1 97.5 80 ASN B O 1
ATOM 1514 N N . GLY B 1 81 ? -12.375 -2.254 8.68 1 98.5 81 GLY B N 1
ATOM 1515 C CA . GLY B 1 81 ? -11.117 -1.77 8.125 1 98.5 81 GLY B CA 1
ATOM 1516 C C . GLY B 1 81 ? -10.141 -2.883 7.789 1 98.5 81 GLY B C 1
ATOM 1517 O O . GLY B 1 81 ? -10.477 -4.062 7.922 1 98.5 81 GLY B O 1
ATOM 1518 N N . TYR B 1 82 ? -9 -2.52 7.246 1 98.88 82 TYR B N 1
ATOM 1519 C CA . TYR B 1 82 ? -7.969 -3.434 6.766 1 98.88 82 TYR B CA 1
ATOM 1520 C C . TYR B 1 82 ? -6.668 -2.689 6.484 1 98.88 82 TYR B C 1
ATOM 1522 O O . TYR B 1 82 ? -6.637 -1.457 6.488 1 98.88 82 TYR B O 1
ATOM 1530 N N . ARG B 1 83 ? -5.625 -3.406 6.379 1 98.88 83 ARG B N 1
ATOM 1531 C CA . ARG B 1 83 ? -4.305 -2.883 6.051 1 98.88 83 ARG B CA 1
ATOM 1532 C C . ARG B 1 83 ? -3.832 -3.395 4.695 1 98.88 83 ARG B C 1
ATOM 1534 O O . ARG B 1 83 ? -4.02 -4.566 4.367 1 98.88 83 ARG B O 1
ATOM 1541 N N . VAL B 1 84 ? -3.33 -2.527 3.834 1 98.94 84 VAL B N 1
ATOM 1542 C CA . VAL B 1 84 ? -2.693 -2.9 2.576 1 98.94 84 VAL B CA 1
ATOM 1543 C C . VAL B 1 84 ? -1.179 -2.734 2.693 1 98.94 84 VAL B C 1
ATOM 1545 O O . VAL B 1 84 ? -0.697 -1.704 3.172 1 98.94 84 VAL B O 1
ATOM 1548 N N . VAL B 1 85 ? -0.395 -3.736 2.256 1 98.94 85 VAL B N 1
ATOM 1549 C CA . VAL B 1 85 ? 1.056 -3.732 2.408 1 98.94 85 VAL B CA 1
ATOM 1550 C C . VAL B 1 85 ? 1.718 -4.09 1.08 1 98.94 85 VAL B C 1
ATOM 1552 O O . VAL B 1 85 ? 1.295 -5.031 0.402 1 98.94 85 VAL B O 1
ATOM 1555 N N . PHE B 1 86 ? 2.697 -3.334 0.653 1 98.88 86 PHE B N 1
ATOM 1556 C CA . PHE B 1 86 ? 3.615 -3.66 -0.431 1 98.88 86 PHE B CA 1
ATOM 1557 C C . PHE B 1 86 ? 5.027 -3.877 0.101 1 98.88 86 PHE B C 1
ATOM 1559 O O . PHE B 1 86 ? 5.598 -2.988 0.737 1 98.88 86 PHE B O 1
ATOM 1566 N N . ASN B 1 87 ? 5.59 -4.996 -0.132 1 98.81 87 ASN B N 1
ATOM 1567 C CA . ASN B 1 87 ? 6.98 -5.277 0.2 1 98.81 87 ASN B CA 1
ATOM 1568 C C . ASN B 1 87 ? 7.891 -5.113 -1.013 1 98.81 87 ASN B C 1
ATOM 1570 O O . ASN B 1 87 ? 7.617 -5.668 -2.08 1 98.81 87 ASN B O 1
ATOM 1574 N N . THR B 1 88 ? 8.922 -4.312 -0.855 1 98.75 88 THR B N 1
ATOM 1575 C CA . THR B 1 88 ? 9.891 -4.082 -1.925 1 98.75 88 THR B CA 1
ATOM 1576 C C . THR B 1 88 ? 11.305 -4.383 -1.446 1 98.75 88 THR B C 1
ATOM 1578 O O . THR B 1 88 ? 11.805 -3.736 -0.522 1 98.75 88 THR B O 1
ATOM 1581 N N . GLY B 1 89 ? 11.938 -5.344 -2.037 1 98.38 89 GLY B N 1
ATOM 1582 C CA . GLY B 1 89 ? 13.344 -5.605 -1.766 1 98.38 89 GLY B CA 1
ATOM 1583 C C . GLY B 1 89 ? 13.562 -6.484 -0.549 1 98.38 89 GLY B C 1
ATOM 1584 O O . GLY B 1 89 ? 12.602 -6.957 0.063 1 98.38 89 GLY B O 1
ATOM 1585 N N . LYS B 1 90 ? 14.852 -6.742 -0.261 1 97.88 90 LYS B N 1
ATOM 1586 C CA . LYS B 1 90 ? 15.266 -7.754 0.71 1 97.88 90 LYS B CA 1
ATOM 1587 C C . LYS B 1 90 ? 14.875 -7.344 2.127 1 97.88 90 LYS B C 1
ATOM 1589 O O . LYS B 1 90 ? 14.438 -8.18 2.924 1 97.88 90 LYS B O 1
ATOM 1594 N N . ASP B 1 91 ? 15 -6.129 2.479 1 98.19 91 ASP B N 1
ATOM 1595 C CA . ASP B 1 91 ? 14.727 -5.68 3.84 1 98.19 91 ASP B CA 1
ATOM 1596 C C . ASP B 1 91 ? 13.234 -5.785 4.164 1 98.19 91 ASP B C 1
ATOM 1598 O O . ASP B 1 91 ? 12.859 -5.891 5.332 1 98.19 91 ASP B O 1
ATOM 1602 N N . ALA B 1 92 ? 12.445 -5.719 3.125 1 98.56 92 ALA B N 1
ATOM 1603 C CA . ALA B 1 92 ? 11.008 -5.836 3.332 1 98.56 92 ALA B CA 1
ATOM 1604 C C . ALA B 1 92 ? 10.547 -7.281 3.154 1 98.56 92 ALA B C 1
ATOM 1606 O O . ALA B 1 92 ? 9.352 -7.57 3.219 1 98.56 92 ALA B O 1
ATOM 1607 N N . LEU B 1 93 ? 11.5 -8.195 2.857 1 98.38 93 LEU B N 1
ATOM 1608 C CA . LEU B 1 93 ? 11.25 -9.625 2.754 1 98.38 93 LEU B CA 1
ATOM 1609 C C . LEU B 1 93 ? 10.414 -9.938 1.518 1 98.38 93 LEU B C 1
ATOM 1611 O O . LEU B 1 93 ? 9.539 -10.812 1.558 1 98.38 93 LEU B O 1
ATOM 1615 N N . GLN B 1 94 ? 10.617 -9.203 0.48 1 97.94 94 GLN B N 1
ATOM 1616 C CA . GLN B 1 94 ? 9.961 -9.547 -0.779 1 97.94 94 GLN B CA 1
ATOM 1617 C C . GLN B 1 94 ? 10.539 -10.844 -1.354 1 97.94 94 GLN B C 1
ATOM 1619 O O . GLN B 1 94 ? 11.711 -10.891 -1.737 1 97.94 94 GLN B O 1
ATOM 1624 N N . THR B 1 95 ? 9.656 -11.836 -1.508 1 96.06 95 THR B N 1
ATOM 1625 C CA . THR B 1 95 ? 10.164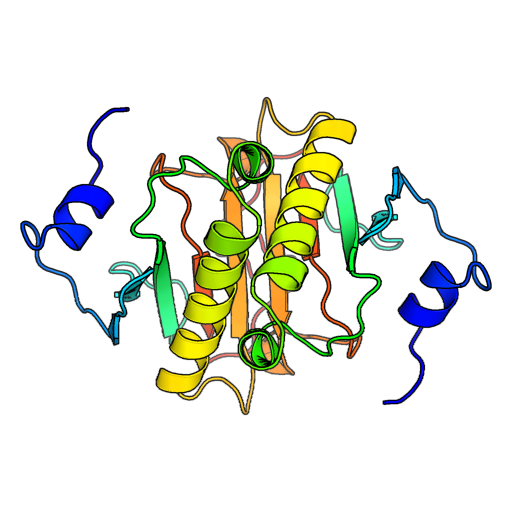 -13.125 -1.962 1 96.06 95 THR B CA 1
ATOM 1626 C C . THR B 1 95 ? 9.719 -13.406 -3.396 1 96.06 95 THR B C 1
ATOM 1628 O O . THR B 1 95 ? 10.305 -14.25 -4.078 1 96.06 95 THR B O 1
ATOM 1631 N N . VAL B 1 96 ? 8.68 -12.844 -3.848 1 96.88 96 VAL B N 1
ATOM 1632 C CA . VAL B 1 96 ? 8.195 -12.961 -5.219 1 96.88 96 VAL B CA 1
ATOM 1633 C C . VAL B 1 96 ? 8.477 -11.672 -5.98 1 96.88 96 VAL B C 1
ATOM 1635 O O . VAL B 1 96 ? 7.98 -10.602 -5.609 1 96.88 96 VAL B O 1
ATOM 1638 N N . PRO B 1 97 ? 9.328 -11.727 -7.012 1 96.94 97 PRO B N 1
ATOM 1639 C CA . PRO B 1 97 ? 9.641 -10.523 -7.773 1 96.94 97 PRO B CA 1
ATOM 1640 C C . PRO B 1 97 ? 8.508 -10.094 -8.703 1 96.94 97 PRO B C 1
ATOM 1642 O O . PRO B 1 97 ? 8.688 -10.023 -9.914 1 96.94 97 PRO B O 1
ATOM 1645 N N . TYR B 1 98 ? 7.418 -9.82 -8.18 1 98.25 98 TYR B N 1
ATOM 1646 C CA . TYR B 1 98 ? 6.168 -9.367 -8.773 1 98.25 98 TYR B CA 1
ATOM 1647 C C . TYR B 1 98 ? 5.383 -8.492 -7.797 1 98.25 98 TYR B C 1
ATOM 1649 O O . TYR B 1 98 ? 5.055 -8.93 -6.695 1 98.25 98 TYR B O 1
ATOM 1657 N N . ILE B 1 99 ? 5.133 -7.289 -8.227 1 98.44 99 ILE B N 1
ATOM 1658 C CA . ILE B 1 99 ? 4.418 -6.395 -7.324 1 98.44 99 ILE B CA 1
ATOM 1659 C C . ILE B 1 99 ? 3.127 -7.059 -6.855 1 98.44 99 ILE B C 1
ATOM 1661 O O . ILE B 1 99 ? 2.434 -7.707 -7.645 1 98.44 99 ILE B O 1
ATOM 1665 N N . HIS B 1 100 ? 2.775 -6.957 -5.605 1 98.81 100 HIS B N 1
ATOM 1666 C CA . HIS B 1 100 ? 1.479 -7.41 -5.113 1 98.81 100 HIS B CA 1
ATOM 1667 C C . HIS B 1 100 ? 1.119 -6.723 -3.801 1 98.81 100 HIS B C 1
ATOM 1669 O O . HIS B 1 100 ? 1.997 -6.434 -2.984 1 98.81 100 HIS B O 1
ATOM 1675 N N . ALA B 1 101 ? -0.15 -6.469 -3.652 1 98.94 101 ALA B N 1
ATOM 1676 C CA . ALA B 1 101 ? -0.695 -5.926 -2.408 1 98.94 101 ALA B CA 1
ATOM 1677 C C . ALA B 1 101 ? -1.15 -7.047 -1.478 1 98.94 101 ALA B C 1
ATOM 1679 O O . ALA B 1 101 ? -1.883 -7.949 -1.892 1 98.94 101 ALA B O 1
ATOM 1680 N N . HIS B 1 102 ? -0.639 -7.035 -0.292 1 98.94 102 HIS B N 1
ATOM 1681 C CA . HIS B 1 102 ? -1.264 -7.816 0.768 1 98.94 102 HIS B CA 1
ATOM 1682 C C . HIS B 1 102 ? -2.428 -7.059 1.399 1 98.94 102 HIS B C 1
ATOM 1684 O O . HIS B 1 102 ? -2.24 -5.969 1.943 1 98.94 102 HIS B O 1
ATOM 1690 N N . ILE B 1 103 ? -3.629 -7.559 1.311 1 98.94 103 ILE B N 1
ATOM 1691 C CA . ILE B 1 103 ? -4.75 -7.062 2.1 1 98.94 103 ILE B CA 1
ATOM 1692 C C . ILE B 1 103 ? -4.91 -7.91 3.359 1 98.94 103 ILE B C 1
ATOM 1694 O O . ILE B 1 103 ? -5.164 -9.117 3.277 1 98.94 103 ILE B O 1
ATOM 1698 N N . LEU B 1 104 ? -4.738 -7.305 4.508 1 98.88 104 LEU B N 1
ATOM 1699 C CA . LEU B 1 104 ? -4.895 -7.98 5.789 1 98.88 104 LEU B CA 1
ATOM 1700 C C . LEU B 1 104 ? -6.074 -7.402 6.57 1 98.88 104 LEU B C 1
ATOM 1702 O O . LEU B 1 104 ? -6.18 -6.184 6.73 1 98.88 104 LEU B O 1
ATOM 1706 N N . GLY B 1 105 ? -7 -8.203 6.992 1 98.62 105 GLY B N 1
ATOM 1707 C CA . GLY B 1 105 ? -8.172 -7.77 7.738 1 98.62 105 GLY B CA 1
ATOM 1708 C C . GLY B 1 105 ? -8.797 -8.875 8.57 1 98.62 105 GLY B C 1
ATOM 1709 O O . GLY B 1 105 ? -8.188 -9.938 8.758 1 98.62 105 GLY B O 1
ATOM 1710 N N . GLY B 1 106 ? -9.953 -8.547 9.18 1 98.31 106 GLY B N 1
ATOM 1711 C CA . GLY B 1 106 ? -10.695 -9.523 9.953 1 98.31 106 GLY B CA 1
ATOM 1712 C C . GLY B 1 106 ? -10.281 -9.57 11.414 1 98.31 106 GLY B C 1
ATOM 1713 O O . GLY B 1 106 ? -10.805 -10.367 12.188 1 98.31 106 GLY B O 1
ATOM 1714 N N . ARG B 1 107 ? -9.383 -8.758 11.852 1 97.94 107 ARG B N 1
ATOM 1715 C CA . ARG B 1 107 ? -8.938 -8.562 13.227 1 97.94 107 ARG B CA 1
ATOM 1716 C C . ARG B 1 107 ? -8.344 -7.168 13.414 1 97.94 107 ARG B C 1
ATOM 1718 O O . ARG B 1 107 ? -8.008 -6.492 12.438 1 97.94 107 ARG B O 1
ATOM 1725 N N . ARG B 1 108 ? -8.289 -6.734 14.68 1 98.12 108 ARG B N 1
ATOM 1726 C CA . ARG B 1 108 ? -7.504 -5.539 14.953 1 98.12 108 ARG B CA 1
ATOM 1727 C C . ARG B 1 108 ? -6.016 -5.805 14.75 1 98.12 108 ARG B C 1
ATOM 1729 O O . ARG B 1 108 ? -5.473 -6.77 15.289 1 98.12 108 ARG B O 1
ATOM 1736 N N . LEU B 1 109 ? -5.383 -5.023 13.977 1 98.25 109 LEU B N 1
ATOM 1737 C CA . LEU B 1 109 ? -3.969 -5.203 13.664 1 98.25 109 LEU B CA 1
ATOM 1738 C C . LEU B 1 109 ? -3.096 -4.406 14.625 1 98.25 109 LEU B C 1
ATOM 1740 O O . LEU B 1 109 ? -3.586 -3.521 15.328 1 98.25 109 LEU B O 1
ATOM 1744 N N . ALA B 1 110 ? -1.861 -4.785 14.633 1 97.69 110 ALA B N 1
ATOM 1745 C CA . ALA B 1 110 ? -0.934 -4.129 15.547 1 97.69 110 ALA B CA 1
ATOM 1746 C C . ALA B 1 110 ? -0.05 -3.125 14.812 1 97.69 110 ALA B C 1
ATOM 1748 O O . ALA B 1 110 ? 0.043 -3.154 13.586 1 97.69 110 ALA B O 1
ATOM 1749 N N . TRP B 1 111 ? 0.574 -2.252 15.562 1 97.12 111 TRP B N 1
ATOM 1750 C CA . TRP B 1 111 ? 1.538 -1.252 15.117 1 97.12 111 TRP B CA 1
ATOM 1751 C C . TRP B 1 111 ? 2.791 -1.274 15.984 1 97.12 111 TRP B C 1
ATOM 1753 O O . TRP B 1 111 ? 2.699 -1.355 17.219 1 97.12 111 TRP B O 1
ATOM 1763 N N . PRO B 1 112 ? 4.031 -1.342 15.508 1 97.19 112 PRO B N 1
ATOM 1764 C CA . PRO B 1 112 ? 4.367 -1.099 14.109 1 97.19 112 PRO B CA 1
ATOM 1765 C C . PRO B 1 112 ? 4.051 -2.291 13.203 1 97.19 112 PRO B C 1
ATOM 1767 O O . PRO B 1 112 ? 3.809 -3.395 13.703 1 97.19 112 PRO B O 1
ATOM 1770 N N . PRO B 1 113 ? 4.004 -2.076 11.883 1 96.75 113 PRO B N 1
ATOM 1771 C CA . PRO B 1 113 ? 3.66 -3.143 10.938 1 96.75 113 PRO B CA 1
ATOM 1772 C C . PRO B 1 113 ? 4.852 -4.039 10.609 1 96.75 113 PRO B C 1
ATOM 1774 O O . PRO B 1 113 ? 5.09 -4.34 9.438 1 96.75 113 PRO B O 1
ATOM 1777 N N . GLY B 1 114 ? 5.531 -4.535 11.609 1 93.19 114 GLY B N 1
ATOM 1778 C CA . GLY B 1 114 ? 6.684 -5.402 11.422 1 93.19 114 GLY B CA 1
ATOM 1779 C C . GLY B 1 114 ? 8.008 -4.68 11.57 1 93.19 114 GLY B C 1
ATOM 1780 O O . GLY B 1 114 ? 8.039 -3.447 11.633 1 93.19 114 GLY B O 1
#

Solvent-accessible surface area (backbone atoms only — not comparable to full-atom values): 12165 Å² total; per-residue (Å²): 130,82,86,48,72,62,57,33,41,76,68,66,72,38,91,71,61,66,79,39,70,62,97,46,28,44,25,29,52,48,90,77,56,80,41,84,35,29,32,36,36,32,51,68,68,89,44,50,29,61,75,50,34,73,81,49,56,31,51,60,48,9,44,40,48,25,45,49,22,50,43,42,52,73,70,64,33,70,82,52,15,29,32,40,37,35,50,27,39,65,24,34,63,43,81,62,83,45,38,47,37,40,40,37,21,80,53,74,54,48,83,61,54,59,131,81,86,48,74,62,57,32,43,75,68,65,73,39,89,73,60,66,79,41,71,61,96,45,28,44,25,29,51,47,91,76,57,81,40,85,33,28,34,36,37,32,50,70,69,88,46,51,30,60,75,51,35,72,82,48,57,31,50,61,48,10,44,39,48,25,44,50,23,51,42,42,52,75,71,64,32,72,82,52,15,29,32,39,36,36,51,26,39,66,24,34,63,43,83,61,83,44,39,46,37,40,39,36,21,80,53,75,52,48,82,61,54,56

Organism: NCBI:txid159291

pLDDT: mean 97.57, std 3.27, range [66.38, 98.94]

Radius of gyration: 16.26 Å; Cα contacts (8 Å, |Δi|>4): 507; chains: 2; bounding box: 36×49×33 Å

InterPro domains:
  IPR001310 Histidine triad (HIT) protein [PR00332] (5-21)
  IPR001310 Histidine triad (HIT) protein [PR00332] (26-44)
  IPR001310 Histidine triad (HIT) protein [PR00332] (94-104)
  IPR001310 Histidine triad (HIT) protein [PTHR23089] (2-114)
  IPR011146 HIT-like domain [PF01230] (12-108)
  IPR011146 HIT-like domain [PS51084] (5-114)
  IPR036265 HIT-like superfamily [G3DSA:3.30.428.10] (1-114)
  IPR036265 HIT-like superfamily [SSF54197] (1-113)

Sequence (228 aa):
MEETLFDRIIARELPADIVFENDQVVAFRDINPQAPVHVLVVPRTRMQSIAEASKHSPEVLGAFVQGIAETAQTLGLEENGYRVVFNTGKDALQTVPYIHAHILGGRRLAWPPGMEETLFDRIIARELPADIVFENDQVVAFRDINPQAPVHVLVVPRTRMQSIAEASKHSPEVLGAFVQGIAETAQTLGLEENGYRVVFNTGKDALQTVPYIHAHILGGRRLAWPPG